Protein AF-A0A8T6EI32-F1 (afdb_monomer_lite)

Radius of gyration: 31.54 Å; chains: 1; bounding box: 40×70×88 Å

Sequence (258 aa):
MKRIETLYQILEIAPGIVFIASYFFVFDQDIYWATACFMIALAVQFIICFLFKLKISKLMWVVLVVGMTAGTITIVFQMPIIIKWRPTAISWAMSAAFLTTHFFGRKNILKWLLEDYVQLSDRLWNYQTLVLGIVFLLSGTTNIVVAYSFSEPTWMFYKFISWFVWPLLSGALLGIVFWVEHRRTGGAIFEQDSNDAITQKLTSGNRHRKSIELYRSTSLRQHVAERLPAQLIFYVRTLREYELGNAQSRDYNRMSLK

pLDDT: mean 76.1, std 15.91, range [42.56, 95.88]

Secondary structure (DSSP, 8-state):
-HHHHHHHHHHHHHHHHHHHHIIIIISTT-HHHHHHHHHHHHHHHHHHHHHTT----HHHHHHHHHHHHHHHHHHHH--HHHHHHHHHHHHHHHHHHHHHHHHT-SS-HHHHHHTTT----HHHHHHHHHHHHHHHHHHHHHHHHHHHHS-HHHHHHHHHHHHHHHHHHHHHHHHHHHHHHHHHHTTHHHHHHHHHHHHHHHHHTTTTHHHHHHTTSTTHHHHHHTS--HHHHHHHHHHHHHHHHHHHHHHHHHHTT-

Foldseek 3Di:
DVVVVVVLVCLVCVLVVQLVCCCVPNPVNPNLRSLVSSLVSLVVSVVVCVVVVNDQDPVSVVCNVCSVVVSCCCNVVVDPVCVLQVLLVVLQVLLCLLVCCLVPNPDHPQCVVCVVPDQADPVLSSVLSNLSSVLSNVLSVVSNCPSPVDDPVSSVVCVVVSVPVSVVVSVVVSVVVVVVVCVVCVCVRVVVSVVVVVVVCVVVVPVCVVVVVVVPPPVVVVVVQVPDDPVVVVVVVVVVVVVVVVVVVVVVVVVVVD

Structure (mmCIF, N/CA/C/O backbone):
data_AF-A0A8T6EI32-F1
#
_entry.id   AF-A0A8T6EI32-F1
#
loop_
_atom_site.group_PDB
_atom_site.id
_atom_site.type_symbol
_atom_site.label_atom_id
_atom_site.label_alt_id
_atom_site.label_comp_id
_atom_site.label_asym_id
_atom_site.label_entity_id
_atom_site.label_seq_id
_atom_site.pdbx_PDB_ins_code
_atom_site.Cartn_x
_atom_site.Cartn_y
_atom_site.Cartn_z
_atom_site.occupancy
_atom_site.B_iso_or_equiv
_atom_site.auth_seq_id
_atom_site.auth_comp_id
_atom_site.auth_asym_id
_atom_site.auth_atom_id
_atom_site.pdbx_PDB_model_num
ATOM 1 N N . MET A 1 1 ? -2.115 -41.455 3.702 1.00 61.06 1 MET A N 1
ATOM 2 C CA . MET A 1 1 ? -3.199 -40.562 3.232 1.00 61.06 1 MET A CA 1
ATOM 3 C C . MET A 1 1 ? -2.977 -39.112 3.662 1.00 61.06 1 MET A C 1
ATOM 5 O O . MET A 1 1 ? -2.675 -38.325 2.780 1.00 61.06 1 MET A O 1
ATOM 9 N N . LYS A 1 2 ? -2.945 -38.765 4.964 1.00 69.44 2 LYS A N 1
ATOM 10 C CA . LYS A 1 2 ? -2.716 -37.372 5.436 1.00 69.44 2 LYS A CA 1
ATOM 11 C C . LYS A 1 2 ? -1.527 -36.625 4.794 1.00 69.44 2 LYS A C 1
ATOM 13 O O . LYS A 1 2 ? -1.686 -35.480 4.406 1.00 69.44 2 LYS A O 1
ATOM 18 N N . ARG A 1 3 ? -0.360 -37.265 4.613 1.00 72.19 3 ARG A N 1
ATOM 19 C CA . ARG A 1 3 ? 0.827 -36.614 4.005 1.00 72.19 3 ARG A CA 1
ATOM 20 C C . ARG A 1 3 ? 0.621 -36.151 2.553 1.00 72.19 3 ARG A C 1
ATOM 22 O O . ARG A 1 3 ? 1.159 -35.120 2.177 1.00 72.19 3 ARG A O 1
ATOM 29 N N . ILE A 1 4 ? -0.146 -36.894 1.752 1.00 73.25 4 ILE A N 1
ATOM 30 C CA . ILE A 1 4 ? -0.406 -36.562 0.337 1.00 73.25 4 ILE A CA 1
ATOM 31 C C . ILE A 1 4 ? -1.383 -35.384 0.241 1.00 73.25 4 ILE A C 1
ATOM 33 O O . ILE A 1 4 ? -1.243 -34.519 -0.614 1.00 73.25 4 ILE A O 1
ATOM 37 N N . GLU A 1 5 ? -2.335 -35.320 1.167 1.00 76.81 5 GLU A N 1
ATOM 38 C CA . GLU A 1 5 ? -3.332 -34.254 1.239 1.00 76.81 5 GLU A CA 1
ATOM 39 C C . GLU A 1 5 ? -2.714 -32.919 1.678 1.00 76.81 5 GLU A C 1
ATOM 41 O O . GLU A 1 5 ? -2.991 -31.883 1.080 1.00 76.81 5 GLU A O 1
ATOM 46 N N . THR A 1 6 ? -1.780 -32.942 2.637 1.00 80.62 6 THR A N 1
ATOM 47 C CA . THR A 1 6 ? -1.005 -31.748 3.018 1.00 80.62 6 THR A CA 1
ATOM 48 C C . THR A 1 6 ? -0.115 -31.249 1.874 1.00 80.62 6 THR A C 1
ATOM 50 O O . THR A 1 6 ? -0.043 -30.047 1.634 1.00 80.62 6 THR A O 1
ATOM 53 N N . LEU A 1 7 ? 0.533 -32.154 1.129 1.00 80.00 7 LEU A N 1
ATOM 54 C CA . LEU A 1 7 ? 1.330 -31.793 -0.053 1.00 80.00 7 LEU A CA 1
ATOM 55 C C . LEU A 1 7 ? 0.476 -31.121 -1.134 1.00 80.00 7 LEU A C 1
ATOM 57 O O . LEU A 1 7 ? 0.902 -30.133 -1.725 1.00 80.00 7 LEU A O 1
ATOM 61 N N . TYR A 1 8 ? -0.737 -31.624 -1.357 1.00 81.56 8 TYR A N 1
ATOM 62 C CA . TYR A 1 8 ? -1.677 -31.050 -2.313 1.00 81.56 8 TYR A CA 1
ATOM 63 C C . TYR A 1 8 ? -2.106 -29.622 -1.936 1.00 81.56 8 TYR A C 1
ATOM 65 O O . TYR A 1 8 ? -2.091 -28.736 -2.787 1.00 81.56 8 TYR A O 1
ATOM 73 N N . GLN A 1 9 ? -2.414 -29.375 -0.658 1.00 84.06 9 GLN A N 1
ATOM 74 C CA . GLN A 1 9 ? -2.770 -28.039 -0.157 1.00 84.06 9 GLN A CA 1
ATOM 75 C C . GLN A 1 9 ? -1.631 -27.027 -0.330 1.00 84.06 9 GLN A C 1
ATOM 77 O O . GLN A 1 9 ? -1.865 -25.892 -0.739 1.00 84.06 9 GLN A O 1
ATOM 82 N N . ILE A 1 10 ? -0.387 -27.441 -0.062 1.00 86.25 10 ILE A N 1
ATOM 83 C CA . ILE A 1 10 ? 0.795 -26.593 -0.278 1.00 86.25 10 ILE A CA 1
ATOM 84 C C . ILE A 1 10 ? 0.954 -26.276 -1.768 1.00 86.25 10 ILE A C 1
ATOM 86 O O . ILE A 1 10 ? 1.264 -25.144 -2.135 1.00 86.25 10 ILE A O 1
ATOM 90 N N . LEU A 1 11 ? 0.704 -27.259 -2.635 1.00 86.44 11 LEU A N 1
ATOM 91 C CA . LEU A 1 11 ? 0.787 -27.065 -4.075 1.00 86.44 11 LEU A CA 1
ATOM 92 C C . LEU A 1 11 ? -0.296 -26.102 -4.590 1.00 86.44 11 LEU A C 1
ATOM 94 O O . LEU A 1 11 ? -0.009 -25.352 -5.515 1.00 86.44 11 LEU A O 1
ATOM 98 N N . GLU A 1 12 ? -1.503 -26.079 -4.004 1.00 86.00 12 GLU A N 1
ATOM 99 C CA . GLU A 1 12 ? -2.572 -25.114 -4.343 1.00 86.00 12 GLU A CA 1
ATOM 100 C C . GLU A 1 12 ? -2.166 -23.658 -4.105 1.00 86.00 12 GLU A C 1
ATOM 102 O O . GLU A 1 12 ? -2.468 -22.798 -4.931 1.00 86.00 12 GLU A O 1
ATOM 107 N N . ILE A 1 13 ? -1.450 -23.379 -3.015 1.00 90.06 13 ILE A N 1
ATOM 108 C CA . ILE A 1 13 ? -1.032 -22.016 -2.654 1.00 90.06 13 ILE A CA 1
ATOM 109 C C . ILE A 1 13 ? 0.315 -21.608 -3.267 1.00 90.06 13 ILE A C 1
ATOM 111 O O . ILE A 1 13 ? 0.637 -20.419 -3.306 1.00 90.06 13 ILE A O 1
ATOM 115 N N . ALA A 1 14 ? 1.101 -22.572 -3.760 1.00 91.94 14 ALA A N 1
ATOM 116 C CA . ALA A 1 14 ? 2.462 -22.354 -4.243 1.00 91.94 14 ALA A CA 1
ATOM 117 C C . ALA A 1 14 ? 2.589 -21.247 -5.309 1.00 91.94 14 ALA A C 1
ATOM 119 O O . ALA A 1 14 ? 3.460 -20.393 -5.138 1.00 91.94 14 ALA A O 1
ATOM 120 N N . PRO A 1 15 ? 1.738 -21.163 -6.354 1.00 92.75 15 PRO A N 1
ATOM 121 C CA . PRO A 1 15 ? 1.843 -20.083 -7.334 1.00 92.75 15 PRO A CA 1
ATOM 122 C C . PRO A 1 15 ? 1.673 -18.701 -6.703 1.00 92.75 15 PRO A C 1
ATOM 124 O O . PRO A 1 15 ? 2.432 -17.789 -7.016 1.00 92.75 15 PRO A O 1
ATOM 127 N N . GLY A 1 16 ? 0.729 -18.551 -5.769 1.00 88.06 16 GLY A N 1
ATOM 128 C CA . GLY A 1 16 ? 0.519 -17.293 -5.050 1.00 88.06 16 GLY A CA 1
ATOM 129 C C . GLY A 1 16 ? 1.732 -16.894 -4.209 1.00 88.06 16 GLY A C 1
ATOM 130 O O . GLY A 1 16 ? 2.127 -15.731 -4.212 1.00 88.06 16 GLY A O 1
ATOM 131 N N . ILE A 1 17 ? 2.377 -17.863 -3.552 1.00 93.25 17 ILE A N 1
ATOM 132 C CA . ILE A 1 17 ? 3.626 -17.628 -2.814 1.00 93.25 17 ILE A CA 1
ATOM 133 C C . ILE A 1 17 ? 4.741 -17.196 -3.769 1.00 93.25 17 ILE A C 1
ATOM 135 O O . ILE A 1 17 ? 5.430 -16.221 -3.482 1.00 93.25 17 ILE A O 1
ATOM 139 N N . VAL A 1 18 ? 4.897 -17.875 -4.910 1.00 93.38 18 VAL A N 1
ATOM 140 C CA . VAL A 1 18 ? 5.890 -17.508 -5.931 1.00 93.38 18 VAL A CA 1
ATOM 141 C C . VAL A 1 18 ? 5.636 -16.092 -6.437 1.00 93.38 18 VAL A C 1
ATOM 143 O O . VAL A 1 18 ? 6.568 -15.302 -6.478 1.00 93.38 18 VAL A O 1
ATOM 146 N N . PHE A 1 19 ? 4.388 -15.727 -6.735 1.00 89.38 19 PHE A N 1
ATOM 147 C CA . PHE A 1 19 ? 4.034 -14.369 -7.152 1.00 89.38 19 PHE A CA 1
ATOM 148 C C . PHE A 1 19 ? 4.456 -13.319 -6.121 1.00 89.38 19 PHE A C 1
ATOM 150 O O . PHE A 1 19 ? 5.134 -12.354 -6.467 1.00 89.38 19 PHE A O 1
ATOM 157 N N . ILE A 1 20 ? 4.083 -13.515 -4.851 1.00 87.31 20 ILE A N 1
ATOM 158 C CA . ILE A 1 20 ? 4.403 -12.581 -3.763 1.00 87.31 20 ILE A CA 1
ATOM 159 C C . ILE A 1 20 ? 5.920 -12.485 -3.578 1.00 87.31 20 ILE A C 1
ATOM 161 O O . ILE A 1 20 ? 6.457 -11.382 -3.477 1.00 87.31 20 ILE A O 1
ATOM 165 N N . ALA A 1 21 ? 6.613 -13.626 -3.569 1.00 90.44 21 ALA A N 1
ATOM 166 C CA . ALA A 1 21 ? 8.059 -13.681 -3.414 1.00 90.44 21 ALA A CA 1
ATOM 167 C C . ALA A 1 21 ? 8.774 -12.959 -4.567 1.00 90.44 21 ALA A C 1
ATOM 169 O O . ALA A 1 21 ? 9.618 -12.096 -4.336 1.00 90.44 21 ALA A O 1
ATOM 170 N N . SER A 1 22 ? 8.388 -13.258 -5.808 1.00 86.94 22 SER A N 1
ATOM 171 C CA . SER A 1 22 ? 8.927 -12.620 -7.006 1.00 86.94 22 SER A CA 1
ATOM 172 C C . SER A 1 22 ? 8.666 -11.113 -7.013 1.00 86.94 22 SER A C 1
ATOM 174 O O . SER A 1 22 ? 9.581 -10.340 -7.290 1.00 86.94 22 SER A O 1
ATOM 176 N N . TYR A 1 23 ? 7.453 -10.689 -6.653 1.00 81.25 23 TYR A N 1
ATOM 177 C CA . TYR A 1 23 ? 7.072 -9.279 -6.624 1.00 81.25 23 TYR A CA 1
ATOM 178 C C . TYR A 1 23 ? 7.858 -8.486 -5.577 1.00 81.25 23 TYR A C 1
ATOM 180 O O . TYR A 1 23 ? 8.400 -7.433 -5.894 1.00 81.25 23 TYR A O 1
ATOM 188 N N . PHE A 1 24 ? 7.946 -8.966 -4.335 1.00 78.44 24 PHE A N 1
ATOM 189 C CA . PHE A 1 24 ? 8.553 -8.183 -3.254 1.00 78.44 24 PHE A CA 1
ATOM 190 C C . PHE A 1 24 ? 10.067 -8.346 -3.123 1.00 78.44 24 PHE A C 1
ATOM 192 O O . PHE A 1 24 ? 10.713 -7.409 -2.663 1.00 78.44 24 PHE A O 1
ATOM 199 N N . PHE A 1 25 ? 10.628 -9.500 -3.493 1.00 79.19 25 PHE A N 1
ATOM 200 C CA . PHE A 1 25 ? 12.015 -9.837 -3.147 1.00 79.19 25 PHE A CA 1
ATOM 201 C C . PHE A 1 25 ? 12.946 -10.047 -4.342 1.00 79.19 25 PHE A C 1
ATOM 203 O O . PHE A 1 25 ? 14.156 -10.011 -4.149 1.00 79.19 25 PHE A O 1
ATOM 210 N N . VAL A 1 26 ? 12.424 -10.289 -5.550 1.00 79.94 26 VAL A N 1
ATOM 211 C CA . VAL A 1 26 ? 13.265 -10.640 -6.713 1.00 79.94 26 VAL A CA 1
ATOM 212 C C . VAL A 1 26 ? 13.289 -9.538 -7.766 1.00 79.94 26 VAL A C 1
ATOM 214 O O . VAL A 1 26 ? 14.350 -9.245 -8.304 1.00 79.94 26 VAL A O 1
ATOM 217 N N . PHE A 1 27 ? 12.138 -8.931 -8.064 1.00 74.69 27 PHE A N 1
ATOM 218 C CA . PHE A 1 27 ? 11.987 -8.037 -9.216 1.00 74.69 27 PHE A CA 1
ATOM 219 C C . PHE A 1 27 ? 11.566 -6.608 -8.847 1.00 74.69 27 PHE A C 1
ATOM 221 O O . PHE A 1 27 ? 10.925 -5.946 -9.653 1.00 74.69 27 PHE A O 1
ATOM 228 N N . ASP A 1 28 ? 11.870 -6.125 -7.638 1.00 73.38 28 ASP A N 1
ATOM 229 C CA . ASP A 1 28 ? 11.622 -4.729 -7.227 1.00 73.38 28 ASP A CA 1
ATOM 230 C C . ASP A 1 28 ? 10.187 -4.224 -7.484 1.00 73.38 28 ASP A C 1
ATOM 232 O O . ASP A 1 28 ? 9.966 -3.092 -7.924 1.00 73.38 28 ASP A O 1
ATOM 236 N N . GLN A 1 29 ? 9.185 -5.062 -7.200 1.00 69.31 29 GLN A N 1
ATOM 237 C CA . GLN A 1 29 ? 7.764 -4.780 -7.437 1.00 69.31 29 GLN A CA 1
ATOM 238 C C . GLN A 1 29 ? 7.380 -4.658 -8.922 1.00 69.31 29 GLN A C 1
ATOM 240 O O . GLN A 1 29 ? 6.356 -4.053 -9.263 1.00 69.31 29 GLN A O 1
ATOM 245 N N . ASP A 1 30 ? 8.157 -5.273 -9.817 1.00 75.81 30 ASP A N 1
ATOM 246 C CA . ASP A 1 30 ? 7.790 -5.424 -11.220 1.00 75.81 30 ASP A CA 1
ATOM 247 C C . ASP A 1 30 ? 6.686 -6.479 -11.375 1.00 75.81 30 ASP A C 1
ATOM 249 O O . ASP A 1 30 ? 6.872 -7.688 -11.198 1.00 75.81 30 ASP A O 1
ATOM 253 N N . ILE A 1 31 ? 5.496 -5.990 -11.724 1.00 79.00 31 ILE A N 1
ATOM 254 C CA . ILE A 1 31 ? 4.317 -6.824 -11.922 1.00 79.00 31 ILE A CA 1
ATOM 255 C C . ILE A 1 31 ? 4.470 -7.773 -13.110 1.00 79.00 31 ILE A C 1
ATOM 257 O O . ILE A 1 31 ? 3.881 -8.849 -13.081 1.00 79.00 31 ILE A O 1
ATOM 261 N N . TYR A 1 32 ? 5.224 -7.409 -14.148 1.00 83.38 32 TYR A N 1
ATOM 262 C CA . TYR A 1 32 ? 5.324 -8.206 -15.368 1.00 83.38 32 TYR A CA 1
ATOM 263 C C . TYR A 1 32 ? 6.143 -9.465 -15.107 1.00 83.38 32 TYR A C 1
ATOM 265 O O . TYR A 1 32 ? 5.678 -10.567 -15.401 1.00 83.38 32 TYR A O 1
ATOM 273 N N . TRP A 1 33 ? 7.300 -9.317 -14.459 1.00 82.75 33 TRP A N 1
ATOM 274 C CA . TRP A 1 33 ? 8.129 -10.452 -14.050 1.00 82.75 33 TRP A CA 1
ATOM 275 C C . TRP A 1 33 ? 7.468 -11.288 -12.955 1.00 82.75 33 TRP A C 1
ATOM 277 O O . TRP A 1 33 ? 7.460 -12.515 -13.050 1.00 82.75 33 TRP A O 1
ATOM 287 N N . ALA A 1 34 ? 6.816 -10.659 -11.971 1.00 85.31 34 ALA A N 1
ATOM 288 C CA . ALA A 1 34 ? 6.060 -11.392 -10.956 1.00 85.31 34 ALA A CA 1
ATOM 289 C C . ALA A 1 34 ? 4.908 -12.212 -11.566 1.00 85.31 34 ALA A C 1
ATOM 291 O O . ALA A 1 34 ? 4.720 -13.379 -11.217 1.00 85.31 34 ALA A O 1
ATOM 292 N N . THR A 1 35 ? 4.169 -11.633 -12.517 1.00 88.44 35 THR A N 1
ATOM 293 C CA . THR A 1 35 ? 3.081 -12.318 -13.235 1.00 88.44 35 THR A CA 1
ATOM 294 C C . THR A 1 35 ? 3.619 -13.439 -14.124 1.00 88.44 35 THR A C 1
ATOM 296 O O . THR A 1 35 ? 3.028 -14.515 -14.161 1.00 88.44 35 THR A O 1
ATOM 299 N N . ALA A 1 36 ? 4.769 -13.248 -14.778 1.00 89.69 36 ALA A N 1
ATOM 300 C CA . ALA A 1 36 ? 5.427 -14.306 -15.541 1.00 89.69 36 ALA A CA 1
ATOM 301 C C . ALA A 1 36 ? 5.829 -15.485 -14.637 1.00 89.69 36 ALA A C 1
ATOM 303 O O . ALA A 1 36 ? 5.514 -16.635 -14.947 1.00 89.69 36 ALA A O 1
ATOM 304 N N . CYS A 1 37 ? 6.441 -15.215 -13.479 1.00 92.38 37 CYS A N 1
ATOM 305 C CA . CYS A 1 37 ? 6.772 -16.245 -12.491 1.00 92.38 37 CYS A CA 1
ATOM 306 C C . CYS A 1 37 ? 5.527 -16.961 -11.956 1.00 92.38 37 CYS A C 1
ATOM 308 O O . CYS A 1 37 ? 5.543 -18.182 -11.811 1.00 92.38 37 CYS A O 1
ATOM 310 N N . PHE A 1 38 ? 4.433 -16.234 -11.723 1.00 92.81 38 PHE A N 1
ATOM 311 C CA . PHE A 1 38 ? 3.145 -16.816 -11.346 1.00 92.81 38 PHE A CA 1
ATOM 312 C C . PHE A 1 38 ? 2.592 -17.759 -12.416 1.00 92.81 38 PHE A C 1
ATOM 314 O O . PHE A 1 38 ? 2.203 -18.880 -12.099 1.00 92.81 38 PHE A O 1
ATOM 321 N N . MET A 1 39 ? 2.601 -17.347 -13.686 1.00 94.75 39 MET A N 1
ATOM 322 C CA . MET A 1 39 ? 2.149 -18.186 -14.801 1.00 94.75 39 MET A CA 1
ATOM 323 C C . MET A 1 39 ? 3.008 -19.446 -14.946 1.00 94.75 39 MET A C 1
ATOM 325 O O . MET A 1 39 ? 2.469 -20.540 -15.116 1.00 94.75 39 MET A O 1
ATOM 329 N N . ILE A 1 40 ? 4.333 -19.320 -14.819 1.00 95.50 40 ILE A N 1
ATOM 330 C CA . ILE A 1 40 ? 5.248 -20.471 -14.821 1.00 95.50 40 ILE A CA 1
ATOM 331 C C . ILE A 1 40 ? 4.919 -21.402 -13.652 1.00 95.50 40 ILE A C 1
ATOM 333 O O . ILE A 1 40 ? 4.796 -22.609 -13.848 1.00 95.50 40 ILE A O 1
ATOM 337 N N . ALA A 1 41 ? 4.715 -20.858 -12.452 1.00 95.12 41 ALA A N 1
ATOM 338 C CA . ALA A 1 41 ? 4.362 -21.648 -11.279 1.00 95.12 41 ALA A CA 1
ATOM 339 C C . ALA A 1 41 ? 3.019 -22.375 -11.447 1.00 95.12 41 ALA A C 1
ATOM 341 O O . ALA A 1 41 ? 2.926 -23.545 -11.083 1.00 95.12 41 ALA A O 1
ATOM 342 N N . LEU A 1 42 ? 2.011 -21.737 -12.053 1.00 94.69 42 LEU A N 1
ATOM 343 C CA . LEU A 1 42 ? 0.735 -22.375 -12.394 1.00 94.69 42 LEU A CA 1
ATOM 344 C C . LEU A 1 42 ? 0.912 -23.531 -13.388 1.00 94.69 42 LEU A C 1
ATOM 346 O O . LEU A 1 42 ? 0.344 -24.606 -13.192 1.00 94.69 42 LEU A O 1
ATOM 350 N N . ALA A 1 43 ? 1.717 -23.339 -14.438 1.00 94.38 43 ALA A N 1
ATOM 351 C CA . ALA A 1 43 ? 2.005 -24.398 -15.406 1.00 94.38 43 ALA A CA 1
ATOM 352 C C . ALA A 1 43 ? 2.731 -25.578 -14.746 1.00 94.38 43 ALA A C 1
ATOM 354 O O . ALA A 1 43 ? 2.330 -26.730 -14.917 1.00 94.38 43 ALA A O 1
ATOM 355 N N . VAL A 1 44 ? 3.764 -25.295 -13.950 1.00 94.25 44 VAL A N 1
ATOM 356 C CA . VAL A 1 44 ? 4.539 -26.309 -13.222 1.00 94.25 44 VAL A CA 1
ATOM 357 C C . VAL A 1 44 ? 3.652 -27.062 -12.234 1.00 94.25 44 VAL A C 1
ATOM 359 O O . VAL A 1 44 ? 3.668 -28.291 -12.218 1.00 94.25 44 VAL A O 1
ATOM 362 N N . GLN A 1 45 ? 2.830 -26.354 -11.458 1.00 93.06 45 GLN A N 1
ATOM 363 C CA . GLN A 1 45 ? 1.855 -26.952 -10.547 1.00 93.06 45 GLN A CA 1
ATOM 364 C C . GLN A 1 45 ? 0.922 -27.915 -11.287 1.00 93.06 45 GLN A C 1
ATOM 366 O O . GLN A 1 45 ? 0.718 -29.044 -10.839 1.00 93.06 45 GLN A O 1
ATOM 371 N N . PHE A 1 46 ? 0.372 -27.490 -12.426 1.00 92.00 46 PHE A N 1
ATOM 372 C CA . PHE A 1 46 ? -0.533 -28.317 -13.215 1.00 92.00 46 PHE A CA 1
ATOM 373 C C . PHE A 1 46 ? 0.163 -29.574 -13.755 1.00 92.00 46 PHE A C 1
ATOM 375 O O . PHE A 1 46 ? -0.381 -30.673 -13.639 1.00 92.00 46 PHE A O 1
ATOM 382 N N . ILE A 1 47 ? 1.387 -29.437 -14.275 1.00 91.69 47 ILE A N 1
ATOM 383 C CA . ILE A 1 47 ? 2.200 -30.560 -14.768 1.00 91.69 47 ILE A CA 1
ATOM 384 C C . ILE A 1 47 ? 2.502 -31.551 -13.639 1.00 91.69 47 ILE A C 1
ATOM 386 O O . ILE A 1 47 ? 2.342 -32.756 -13.826 1.00 91.69 47 ILE A O 1
ATOM 390 N N . ILE A 1 48 ? 2.884 -31.064 -12.455 1.00 90.25 48 ILE A N 1
ATOM 391 C CA . ILE A 1 48 ? 3.119 -31.907 -11.275 1.00 90.25 48 ILE A CA 1
ATOM 392 C C . ILE A 1 48 ? 1.836 -32.668 -10.918 1.00 90.25 48 ILE A C 1
ATOM 394 O O . ILE A 1 48 ? 1.861 -33.893 -10.798 1.00 90.25 48 ILE A O 1
ATOM 398 N N . CYS A 1 49 ? 0.694 -31.984 -10.814 1.00 88.62 49 CYS A N 1
ATOM 399 C CA . CYS A 1 49 ? -0.583 -32.644 -10.532 1.00 88.62 49 CYS A CA 1
ATOM 400 C C . CYS A 1 49 ? -0.932 -33.721 -11.568 1.00 88.62 49 CYS A C 1
ATOM 402 O O . CYS A 1 49 ? -1.397 -34.799 -11.194 1.00 88.62 49 CYS A O 1
ATOM 404 N N . PHE A 1 50 ? -0.672 -33.451 -12.847 1.00 86.50 50 PHE A N 1
ATOM 405 C CA . PHE A 1 50 ? -0.924 -34.386 -13.938 1.00 86.50 50 PHE A CA 1
ATOM 406 C C . PHE A 1 50 ? -0.021 -35.628 -13.862 1.00 86.50 50 PHE A C 1
ATOM 408 O O . PHE A 1 50 ? -0.521 -36.754 -13.900 1.00 86.50 50 PHE A O 1
ATOM 415 N N . LEU A 1 51 ? 1.293 -35.445 -13.688 1.00 88.94 51 LEU A N 1
ATOM 416 C CA . LEU A 1 51 ? 2.271 -36.541 -13.633 1.00 88.94 51 LEU A CA 1
ATOM 417 C C . LEU A 1 51 ? 2.067 -37.451 -12.418 1.00 88.94 51 LEU A C 1
ATOM 419 O O . LEU A 1 51 ? 2.142 -38.673 -12.535 1.00 88.94 51 LEU A O 1
ATOM 423 N N . PHE A 1 52 ? 1.759 -36.870 -11.259 1.00 87.12 52 PHE A N 1
ATOM 424 C CA . PHE A 1 52 ? 1.544 -37.624 -10.023 1.00 87.12 52 PHE A CA 1
ATOM 425 C C . PHE A 1 52 ? 0.098 -38.123 -9.856 1.00 87.12 52 PHE A C 1
ATOM 427 O O . PHE A 1 52 ? -0.250 -38.623 -8.785 1.00 87.12 52 PHE A O 1
ATOM 434 N N . LYS A 1 53 ? -0.746 -38.008 -10.897 1.00 82.62 53 LYS A N 1
ATOM 435 C CA . LYS A 1 53 ? -2.175 -38.384 -10.886 1.00 82.62 53 LYS A CA 1
ATOM 436 C C . LYS A 1 53 ? -2.923 -37.832 -9.663 1.00 82.62 53 LYS A C 1
ATOM 438 O O . LYS A 1 53 ? -3.804 -38.489 -9.104 1.00 82.62 53 LYS A O 1
ATOM 443 N N . LEU A 1 54 ? -2.556 -36.625 -9.230 1.00 82.38 54 LEU A N 1
ATOM 444 C CA . LEU A 1 54 ? -3.218 -35.942 -8.126 1.00 82.38 54 LEU A CA 1
ATOM 445 C C . LEU A 1 54 ? -4.588 -35.447 -8.599 1.00 82.38 54 LEU A C 1
ATOM 447 O O . LEU A 1 54 ? -4.776 -35.075 -9.757 1.00 82.38 54 LEU A O 1
ATOM 451 N N . LYS A 1 55 ? -5.572 -35.447 -7.698 1.00 79.94 55 LYS A N 1
ATOM 452 C CA . LYS A 1 55 ? -6.931 -35.000 -8.016 1.00 79.94 55 LYS A CA 1
ATOM 453 C C . LYS A 1 55 ? -6.905 -33.513 -8.364 1.00 79.94 55 LYS A C 1
ATOM 455 O O . LYS A 1 55 ? -6.697 -32.697 -7.482 1.00 79.94 55 LYS A O 1
ATOM 460 N N . ILE A 1 56 ? -7.146 -33.135 -9.613 1.00 84.00 56 ILE A N 1
ATOM 461 C CA . ILE A 1 56 ? -7.192 -31.718 -9.999 1.00 84.00 56 ILE A CA 1
ATOM 462 C C . ILE A 1 56 ? -8.559 -31.151 -9.600 1.00 84.00 56 ILE A C 1
ATOM 464 O O . ILE A 1 56 ? -9.597 -31.618 -10.079 1.00 84.00 56 ILE A O 1
ATOM 468 N N . SER A 1 57 ? -8.579 -30.178 -8.686 1.00 83.88 57 SER A N 1
ATOM 469 C CA . SER A 1 57 ? -9.814 -29.521 -8.259 1.00 83.88 57 SER A CA 1
ATOM 470 C C . SER A 1 57 ? -10.345 -28.620 -9.382 1.00 83.88 57 SER A C 1
ATOM 472 O O . SER A 1 57 ? -9.587 -28.107 -10.206 1.00 83.88 57 SER A O 1
ATOM 474 N N . LYS A 1 58 ? -11.668 -28.398 -9.437 1.00 87.19 58 LYS A N 1
ATOM 475 C CA . LYS A 1 58 ? -12.252 -27.444 -10.403 1.00 87.19 58 LYS A CA 1
ATOM 476 C C . LYS A 1 58 ? -11.652 -26.043 -10.233 1.00 87.19 58 LYS A C 1
ATOM 478 O O . LYS A 1 58 ? -11.490 -25.326 -11.212 1.00 87.19 58 LYS A O 1
ATOM 483 N N . LEU A 1 59 ? -11.297 -25.686 -8.999 1.00 84.88 59 LEU A N 1
ATOM 484 C CA . LEU A 1 59 ? -10.659 -24.419 -8.674 1.00 84.88 59 LEU A CA 1
ATOM 485 C C . LEU A 1 59 ? -9.278 -24.295 -9.332 1.00 84.88 59 LEU A C 1
ATOM 487 O O . LEU A 1 59 ? -9.031 -23.275 -9.962 1.00 84.88 59 LEU A O 1
ATOM 491 N N . MET A 1 60 ? -8.424 -25.328 -9.279 1.00 86.69 60 MET A N 1
ATOM 492 C CA . MET A 1 60 ? -7.122 -25.314 -9.970 1.00 86.69 60 MET A CA 1
ATOM 493 C C . MET A 1 60 ? -7.263 -25.047 -11.474 1.00 86.69 60 MET A C 1
ATOM 495 O O . MET A 1 60 ? -6.503 -24.261 -12.032 1.00 86.69 60 MET A O 1
ATOM 499 N N . TRP A 1 61 ? -8.256 -25.657 -12.127 1.00 90.00 61 TRP A N 1
ATOM 500 C CA . TRP A 1 61 ? -8.540 -25.402 -13.543 1.00 90.00 61 TRP A CA 1
ATOM 501 C C . TRP A 1 61 ? -8.936 -23.951 -13.807 1.00 90.00 61 TRP A C 1
ATOM 503 O O . TRP A 1 61 ? -8.414 -23.330 -14.731 1.00 90.00 61 TRP A O 1
ATOM 513 N N . VAL A 1 62 ? -9.833 -23.402 -12.983 1.00 89.50 62 VAL A N 1
ATOM 514 C CA . VAL A 1 62 ? -10.253 -21.999 -13.090 1.00 89.50 62 VAL A CA 1
ATOM 515 C C . VAL A 1 62 ? -9.057 -21.071 -12.889 1.00 89.50 62 VAL A C 1
ATOM 517 O O . VAL A 1 62 ? -8.840 -20.184 -13.707 1.00 89.50 62 VAL A O 1
ATOM 520 N N . VAL A 1 63 ? -8.246 -21.299 -11.854 1.00 89.56 63 VAL A N 1
ATOM 521 C CA . VAL A 1 63 ? -7.067 -20.476 -11.551 1.00 89.56 63 VAL A CA 1
ATOM 522 C C . VAL A 1 63 ? -6.025 -20.560 -12.668 1.00 89.56 63 VAL A C 1
ATOM 524 O O . VAL A 1 63 ? -5.469 -19.531 -13.035 1.00 89.56 63 VAL A O 1
ATOM 527 N N . LEU A 1 64 ? -5.794 -21.737 -13.259 1.00 93.06 64 LEU A N 1
ATOM 528 C CA . LEU A 1 64 ? -4.880 -21.888 -14.393 1.00 93.06 64 LEU A CA 1
ATOM 529 C C . LEU A 1 64 ? -5.371 -21.105 -15.618 1.00 93.06 64 LEU A C 1
ATOM 531 O O . LEU A 1 64 ? -4.615 -20.316 -16.175 1.00 93.06 64 LEU A O 1
ATOM 535 N N . VAL A 1 65 ? -6.626 -21.295 -16.036 1.00 94.19 65 VAL A N 1
ATOM 536 C CA . VAL A 1 65 ? -7.175 -20.638 -17.236 1.00 94.19 65 VAL A CA 1
ATOM 537 C C . VAL A 1 65 ? -7.255 -19.124 -17.043 1.00 94.19 65 VAL A C 1
ATOM 539 O O . VAL A 1 65 ? -6.792 -18.363 -17.894 1.00 94.19 65 VAL A O 1
ATOM 542 N N . VAL A 1 66 ? -7.800 -18.669 -15.913 1.00 90.81 66 VAL A N 1
ATOM 543 C CA . VAL A 1 66 ? -7.896 -17.239 -15.591 1.00 90.81 66 VAL A CA 1
ATOM 544 C C . VAL A 1 66 ? -6.506 -16.630 -15.420 1.00 90.81 66 VAL A C 1
ATOM 546 O O . VAL A 1 66 ? -6.233 -15.574 -15.977 1.00 90.81 66 VAL A O 1
ATOM 549 N N . GLY A 1 67 ? -5.604 -17.302 -14.703 1.00 91.06 67 GLY A N 1
ATOM 550 C CA . GLY A 1 67 ? -4.237 -16.833 -14.489 1.00 91.06 67 GLY A CA 1
ATOM 551 C C . GLY A 1 67 ? -3.436 -16.734 -15.784 1.00 91.06 67 GLY A C 1
ATOM 552 O O . GLY A 1 67 ? -2.750 -15.738 -15.995 1.00 91.06 67 GLY A O 1
ATOM 553 N N . MET A 1 68 ? -3.566 -17.712 -16.684 1.00 94.19 68 MET A N 1
ATOM 554 C CA . MET A 1 68 ? -2.903 -17.677 -17.989 1.00 94.19 68 MET A CA 1
ATOM 555 C C . MET A 1 68 ? -3.468 -16.567 -18.873 1.00 94.19 68 MET A C 1
ATOM 557 O O . MET A 1 68 ? -2.709 -15.754 -19.381 1.00 94.19 68 MET A O 1
ATOM 561 N N . THR A 1 69 ? -4.790 -16.477 -19.022 1.00 89.50 69 THR A N 1
ATOM 562 C CA . THR A 1 69 ? -5.426 -15.449 -19.867 1.00 89.50 69 THR A CA 1
ATOM 563 C C . THR A 1 69 ? -5.162 -14.030 -19.350 1.00 89.50 69 THR A C 1
ATOM 565 O O . THR A 1 69 ? -4.686 -13.179 -20.103 1.00 89.50 69 THR A O 1
ATOM 568 N N . ALA A 1 70 ? -5.397 -13.772 -18.061 1.00 84.38 70 ALA A N 1
ATOM 569 C CA . ALA A 1 70 ? -5.142 -12.472 -17.441 1.00 84.38 70 ALA A CA 1
ATOM 570 C C . ALA A 1 70 ? -3.647 -12.120 -17.430 1.00 84.38 70 ALA A C 1
ATOM 572 O O . ALA A 1 70 ? -3.272 -10.972 -17.687 1.00 84.38 70 ALA A O 1
ATOM 573 N N . GLY A 1 71 ? -2.782 -13.103 -17.174 1.00 85.19 71 GLY A N 1
ATOM 574 C CA . GLY A 1 71 ? -1.337 -12.922 -17.208 1.00 85.19 71 GLY A CA 1
ATOM 575 C C . GLY A 1 71 ? -0.818 -12.610 -18.611 1.00 85.19 71 GLY A C 1
ATOM 576 O O . GLY A 1 71 ? -0.051 -11.664 -18.776 1.00 85.19 71 GLY A O 1
ATOM 577 N N . THR A 1 72 ? -1.306 -13.306 -19.643 1.00 86.25 72 THR A N 1
ATOM 578 C CA . THR A 1 72 ? -0.977 -13.010 -21.045 1.00 86.25 72 THR A CA 1
ATOM 579 C C . THR A 1 72 ? -1.417 -11.604 -21.434 1.00 86.25 72 THR A C 1
ATOM 581 O O . THR A 1 72 ? -0.626 -10.889 -22.034 1.00 86.25 72 THR A O 1
ATOM 584 N N . ILE A 1 73 ? -2.618 -11.159 -21.051 1.00 82.12 73 ILE A N 1
ATOM 585 C CA . ILE A 1 73 ? -3.047 -9.768 -21.283 1.00 82.12 73 ILE A CA 1
ATOM 586 C C . ILE A 1 73 ? -2.071 -8.801 -20.597 1.00 82.12 73 ILE A C 1
ATOM 588 O O . ILE A 1 73 ? -1.582 -7.859 -21.213 1.00 82.12 73 ILE A O 1
ATOM 592 N N . THR A 1 74 ? -1.719 -9.063 -19.342 1.00 80.44 74 THR A N 1
ATOM 593 C CA . THR A 1 74 ? -0.808 -8.201 -18.576 1.00 80.44 74 THR A CA 1
ATOM 594 C C . THR A 1 74 ? 0.578 -8.105 -19.227 1.00 80.44 74 THR A C 1
ATOM 596 O O . THR A 1 74 ? 1.127 -7.012 -19.340 1.00 80.44 74 THR A O 1
ATOM 599 N N . ILE A 1 75 ? 1.133 -9.224 -19.695 1.00 81.81 75 ILE A N 1
ATOM 600 C CA . ILE A 1 75 ? 2.470 -9.283 -20.304 1.00 81.81 75 ILE A CA 1
ATOM 601 C C . ILE A 1 75 ? 2.464 -8.762 -21.744 1.00 81.81 75 ILE A C 1
ATOM 603 O O . ILE A 1 75 ? 3.397 -8.077 -22.133 1.00 81.81 75 ILE A O 1
ATOM 607 N N . VAL A 1 76 ? 1.441 -9.055 -22.547 1.00 78.44 76 VAL A N 1
ATOM 608 C CA . VAL A 1 76 ? 1.398 -8.637 -23.959 1.00 78.44 76 VAL A CA 1
ATOM 609 C C . VAL A 1 76 ? 1.135 -7.143 -24.083 1.00 78.44 76 VAL A C 1
ATOM 611 O O . VAL A 1 76 ? 1.744 -6.480 -24.917 1.00 78.44 76 VAL A O 1
ATOM 614 N N . PHE A 1 77 ? 0.247 -6.595 -23.252 1.00 72.25 77 PHE A N 1
ATOM 615 C CA . PHE A 1 77 ? -0.062 -5.170 -23.313 1.00 72.25 77 PHE A CA 1
ATOM 616 C C . PHE A 1 77 ? 0.990 -4.298 -22.624 1.00 72.25 77 PHE A C 1
ATOM 618 O O . PHE A 1 77 ? 0.983 -3.102 -22.892 1.00 72.25 77 PHE A O 1
ATOM 625 N N . GLN A 1 78 ? 1.867 -4.880 -21.786 1.00 64.00 78 GLN A N 1
ATOM 626 C CA . GLN A 1 78 ? 3.137 -4.335 -21.267 1.00 64.00 78 GLN A CA 1
ATOM 627 C C . GLN A 1 78 ? 3.252 -2.805 -21.323 1.00 64.00 78 GLN A C 1
ATOM 629 O O . GLN A 1 78 ? 4.140 -2.253 -21.967 1.00 64.00 78 GLN A O 1
ATOM 634 N N . MET A 1 79 ? 2.330 -2.075 -20.688 1.00 62.19 79 MET A N 1
ATOM 635 C CA . MET A 1 79 ? 2.323 -0.629 -20.866 1.00 62.19 79 MET A CA 1
ATOM 636 C C . MET A 1 79 ? 3.354 0.002 -19.919 1.00 62.19 79 MET A C 1
ATOM 638 O O . MET A 1 79 ? 3.134 0.004 -18.703 1.00 62.19 79 MET A O 1
ATOM 642 N N . PRO A 1 80 ? 4.456 0.598 -20.421 1.00 59.81 80 PRO A N 1
ATOM 643 C CA . PRO A 1 80 ? 5.443 1.282 -19.577 1.00 59.81 80 PRO A CA 1
ATOM 644 C C . PRO A 1 80 ? 4.828 2.468 -18.819 1.00 59.81 80 PRO A C 1
ATOM 646 O O . PRO A 1 80 ? 5.319 2.866 -17.761 1.00 59.81 80 PRO A O 1
ATOM 649 N N . ILE A 1 81 ? 3.691 2.982 -19.308 1.00 62.53 81 ILE A N 1
ATOM 650 C CA . ILE A 1 81 ? 2.866 3.969 -18.610 1.00 62.53 81 ILE A CA 1
ATOM 651 C C . ILE A 1 81 ? 2.433 3.451 -17.227 1.00 62.53 81 ILE A C 1
ATOM 653 O O . ILE A 1 81 ? 2.494 4.188 -16.250 1.00 62.53 81 ILE A O 1
ATOM 657 N N . ILE A 1 82 ? 2.087 2.165 -17.101 1.00 63.41 82 ILE A N 1
ATOM 658 C CA . ILE A 1 82 ? 1.564 1.592 -15.855 1.00 63.41 82 ILE A CA 1
ATOM 659 C C . ILE A 1 82 ? 2.644 1.583 -14.772 1.00 63.41 82 ILE A C 1
ATOM 661 O O . ILE A 1 82 ? 2.328 1.817 -13.609 1.00 63.41 82 ILE A O 1
ATOM 665 N N . ILE A 1 83 ? 3.916 1.377 -15.133 1.00 66.44 83 ILE A N 1
ATOM 666 C CA . ILE A 1 83 ? 5.023 1.376 -14.164 1.00 66.44 83 ILE A CA 1
ATOM 667 C C . ILE A 1 83 ? 5.229 2.784 -13.591 1.00 66.44 83 ILE A C 1
ATOM 669 O O . ILE A 1 83 ? 5.333 2.950 -12.376 1.00 66.44 83 ILE A O 1
ATOM 673 N N . LYS A 1 84 ? 5.229 3.812 -14.449 1.00 69.50 84 LYS A N 1
ATOM 674 C CA . LYS A 1 84 ? 5.413 5.212 -14.029 1.00 69.50 84 LYS A CA 1
ATOM 675 C C . LYS A 1 84 ? 4.229 5.739 -13.218 1.00 69.50 84 LYS A C 1
ATOM 677 O O . LYS A 1 84 ? 4.427 6.478 -12.255 1.00 69.50 84 LYS A O 1
ATOM 682 N N . TRP A 1 85 ? 3.012 5.330 -13.577 1.00 79.19 85 TRP A N 1
ATOM 683 C CA . TRP A 1 85 ? 1.781 5.769 -12.918 1.00 79.19 85 TRP A CA 1
ATOM 684 C C . TRP A 1 85 ? 1.454 5.006 -11.636 1.00 79.19 85 TRP A C 1
ATOM 686 O O . TRP A 1 85 ? 0.692 5.525 -10.827 1.00 79.19 85 TRP A O 1
ATOM 696 N N . ARG A 1 86 ? 2.027 3.818 -11.402 1.00 75.50 86 ARG A N 1
ATOM 697 C CA . ARG A 1 86 ? 1.734 2.990 -10.217 1.00 75.50 86 ARG A CA 1
ATOM 698 C C . ARG A 1 86 ? 1.896 3.747 -8.890 1.00 75.50 86 ARG A C 1
ATOM 700 O O . ARG A 1 86 ? 0.939 3.762 -8.115 1.00 75.50 86 ARG A O 1
ATOM 707 N N . PRO A 1 87 ? 3.035 4.423 -8.626 1.00 76.44 87 PRO A N 1
ATOM 708 C CA . PRO A 1 87 ? 3.208 5.182 -7.390 1.00 76.44 87 PRO A CA 1
ATOM 709 C C . PRO A 1 87 ? 2.281 6.403 -7.345 1.00 76.44 87 PRO A C 1
ATOM 711 O O . PRO A 1 87 ? 1.695 6.698 -6.308 1.00 76.44 87 PRO A O 1
ATOM 714 N N . THR A 1 88 ? 2.088 7.083 -8.480 1.00 86.81 88 THR A N 1
ATOM 715 C CA . THR A 1 88 ? 1.226 8.270 -8.575 1.00 86.81 88 THR A CA 1
ATOM 716 C C . THR A 1 88 ? -0.237 7.945 -8.292 1.00 86.81 88 THR A C 1
ATOM 718 O O . THR A 1 88 ? -0.870 8.650 -7.512 1.00 86.81 88 THR A O 1
ATOM 721 N N . ALA A 1 89 ? -0.767 6.866 -8.868 1.00 83.38 89 ALA A N 1
ATOM 722 C CA . ALA A 1 89 ? -2.155 6.457 -8.690 1.00 83.38 89 ALA A CA 1
ATOM 723 C C . ALA A 1 89 ? -2.459 6.109 -7.227 1.00 83.38 89 ALA A C 1
ATOM 725 O O . ALA A 1 89 ? -3.476 6.549 -6.697 1.00 83.38 89 ALA A O 1
ATOM 726 N N . ILE A 1 90 ? -1.558 5.381 -6.555 1.00 84.94 90 ILE A N 1
ATOM 727 C CA . ILE A 1 90 ? -1.707 5.042 -5.131 1.00 84.94 90 ILE A CA 1
ATOM 728 C C . ILE A 1 90 ? -1.653 6.310 -4.273 1.00 84.94 90 ILE A C 1
ATOM 730 O O . ILE A 1 90 ? -2.525 6.513 -3.428 1.00 84.94 90 ILE A O 1
ATOM 734 N N . SER A 1 91 ? -0.675 7.188 -4.512 1.00 88.81 91 SER A N 1
ATOM 735 C CA . SER A 1 91 ? -0.545 8.442 -3.766 1.00 88.81 91 SER A CA 1
ATOM 736 C C . SER A 1 91 ? -1.763 9.348 -3.948 1.00 88.81 91 SER A C 1
ATOM 738 O O . SER A 1 91 ? -2.284 9.885 -2.975 1.00 88.81 91 SER A O 1
ATOM 740 N N . TRP A 1 92 ? -2.290 9.481 -5.162 1.00 92.50 92 TRP A N 1
ATOM 741 C CA . TRP A 1 92 ? -3.502 10.265 -5.399 1.00 92.50 92 TRP A CA 1
ATOM 742 C C . TRP A 1 92 ? -4.759 9.614 -4.831 1.00 92.50 92 TRP A C 1
ATOM 744 O O . TRP A 1 92 ? -5.606 10.331 -4.309 1.00 92.50 92 TRP A O 1
ATOM 754 N N . ALA A 1 93 ? -4.876 8.285 -4.854 1.00 88.31 93 ALA A N 1
ATOM 755 C CA . ALA A 1 93 ? -5.981 7.589 -4.199 1.00 88.31 93 ALA A CA 1
ATOM 756 C C . ALA A 1 93 ? -5.967 7.818 -2.678 1.00 88.31 93 ALA A C 1
ATOM 758 O O . ALA A 1 93 ? -7.003 8.141 -2.098 1.00 88.31 93 ALA A O 1
ATOM 759 N N . MET A 1 94 ? -4.794 7.730 -2.040 1.00 89.06 94 MET A N 1
ATOM 760 C CA . MET A 1 94 ? -4.624 8.053 -0.618 1.00 89.06 94 MET A CA 1
ATOM 761 C C . MET A 1 94 ? -4.927 9.523 -0.331 1.00 89.06 94 MET A C 1
ATOM 763 O O . MET A 1 94 ? -5.660 9.833 0.605 1.00 89.06 94 MET A O 1
ATOM 767 N N . SER A 1 95 ? -4.423 10.434 -1.167 1.00 93.06 95 SER A N 1
ATOM 768 C CA . SER A 1 95 ? -4.729 11.861 -1.066 1.00 93.06 95 SER A CA 1
ATOM 769 C C . SER A 1 95 ? -6.231 12.122 -1.152 1.00 93.06 95 SER A C 1
ATOM 771 O O . SER A 1 95 ? -6.788 12.790 -0.284 1.00 93.06 95 SER A O 1
ATOM 773 N N . ALA A 1 96 ? -6.905 11.534 -2.142 1.00 91.75 96 ALA A N 1
ATOM 774 C CA . ALA A 1 96 ? -8.345 11.639 -2.301 1.00 91.75 96 ALA A CA 1
ATOM 775 C C . ALA A 1 96 ? -9.072 11.087 -1.072 1.00 91.75 96 ALA A C 1
ATOM 777 O O . ALA A 1 96 ? -9.948 11.766 -0.549 1.00 91.75 96 ALA A O 1
ATOM 778 N N . ALA A 1 97 ? -8.692 9.918 -0.553 1.00 87.81 97 ALA A N 1
ATOM 779 C CA . ALA A 1 97 ? -9.300 9.345 0.648 1.00 87.81 97 ALA A CA 1
ATOM 780 C C . ALA A 1 97 ? -9.152 10.265 1.875 1.00 87.81 97 ALA A C 1
ATOM 782 O O . ALA A 1 97 ? -10.133 10.546 2.568 1.00 87.81 97 ALA A O 1
ATOM 783 N N . PHE A 1 98 ? -7.956 10.799 2.126 1.00 89.69 98 PHE A N 1
ATOM 784 C CA . PHE A 1 98 ? -7.724 11.701 3.256 1.00 89.69 98 PHE A CA 1
ATOM 785 C C . PHE A 1 98 ? -8.425 13.052 3.086 1.00 89.69 98 PHE A C 1
ATOM 787 O O . PHE A 1 98 ? -9.101 13.509 4.004 1.00 89.69 98 PHE A O 1
ATOM 794 N N . LEU A 1 99 ? -8.330 13.682 1.914 1.00 91.06 99 LEU A N 1
ATOM 795 C CA . LEU A 1 99 ? -8.948 14.987 1.669 1.00 91.06 99 LEU A CA 1
ATOM 796 C C . LEU A 1 99 ? -10.477 14.894 1.630 1.00 91.06 99 LEU A C 1
ATOM 798 O O . LEU A 1 99 ? -11.155 15.729 2.225 1.00 91.06 99 LEU A O 1
ATOM 802 N N . THR A 1 100 ? -11.041 13.865 0.993 1.00 87.88 100 THR A N 1
ATOM 803 C CA . THR A 1 100 ? -12.501 13.675 0.977 1.00 87.88 100 THR A CA 1
ATOM 804 C C . THR A 1 100 ? -13.043 13.437 2.375 1.00 87.88 100 THR A C 1
ATOM 806 O O . THR A 1 100 ? -14.070 14.008 2.724 1.00 87.88 100 THR A O 1
ATOM 809 N N . THR A 1 101 ? -12.352 12.668 3.216 1.00 85.62 101 THR A N 1
ATOM 810 C CA . THR A 1 101 ? -12.813 12.462 4.595 1.00 85.62 101 THR A CA 1
ATOM 811 C C . THR A 1 101 ? -12.564 13.645 5.509 1.00 85.62 101 THR A C 1
ATOM 813 O O . THR A 1 101 ? -13.356 13.856 6.421 1.00 85.62 101 THR A O 1
ATOM 816 N N . HIS A 1 102 ? -11.562 14.472 5.219 1.00 85.44 102 HIS A N 1
ATOM 817 C CA . HIS A 1 102 ? -11.380 15.747 5.900 1.00 85.44 102 HIS A CA 1
ATOM 818 C C . HIS A 1 102 ? -12.511 16.745 5.593 1.00 85.44 102 HIS A C 1
ATOM 820 O O . HIS A 1 102 ? -13.014 17.388 6.509 1.00 85.44 102 HIS A O 1
ATOM 826 N N . PHE A 1 103 ? -12.931 16.871 4.326 1.00 84.50 103 PHE A N 1
ATOM 827 C CA . PHE A 1 103 ? -13.934 17.868 3.916 1.00 84.50 103 PHE A CA 1
ATOM 828 C C . PHE A 1 103 ? -15.388 17.374 3.974 1.00 84.50 103 PHE A C 1
ATOM 830 O O . PHE A 1 103 ? -16.285 18.152 4.287 1.00 84.50 103 PHE A O 1
ATOM 837 N N . PHE A 1 104 ? -15.636 16.101 3.665 1.00 81.25 104 PHE A N 1
ATOM 838 C CA . PHE A 1 104 ? -16.982 15.524 3.519 1.00 81.25 104 PHE A CA 1
ATOM 839 C C . PHE A 1 104 ? -17.259 14.369 4.492 1.00 81.25 104 PHE A C 1
ATOM 841 O O . PHE A 1 104 ? -18.405 13.936 4.638 1.00 81.25 104 PHE A O 1
ATOM 848 N N . GLY A 1 105 ? -16.228 13.833 5.147 1.00 70.00 105 GLY A N 1
ATOM 849 C CA . GLY A 1 105 ? -16.360 12.695 6.047 1.00 70.00 105 GLY A CA 1
ATOM 850 C C . GLY A 1 105 ? -16.946 13.093 7.398 1.00 70.00 105 GLY A C 1
ATOM 851 O O . GLY A 1 105 ? -16.494 14.033 8.040 1.00 70.00 105 GLY A O 1
ATOM 852 N N . ARG A 1 106 ? -17.920 12.316 7.890 1.00 63.03 106 ARG A N 1
ATOM 853 C CA . ARG A 1 106 ? -18.398 12.432 9.284 1.00 63.03 106 ARG A CA 1
ATOM 854 C C . ARG A 1 106 ? -17.383 11.906 10.302 1.00 63.03 106 ARG A C 1
ATOM 856 O O . ARG A 1 106 ? -17.488 12.217 11.483 1.00 63.03 106 ARG A O 1
ATOM 863 N N . LYS A 1 107 ? -16.456 11.053 9.857 1.00 69.25 107 LYS A N 1
ATOM 864 C CA . LYS A 1 107 ? -15.403 10.441 10.667 1.00 69.25 107 LYS A CA 1
ATOM 865 C C . LYS A 1 107 ? -14.082 10.523 9.918 1.00 69.25 107 LYS A C 1
ATOM 867 O O . LYS A 1 107 ? -14.018 10.233 8.725 1.00 69.25 107 LYS A O 1
ATOM 872 N N . ASN A 1 108 ? -13.049 10.909 10.647 1.00 81.62 108 ASN A N 1
ATOM 873 C CA . ASN A 1 108 ? -11.696 11.025 10.145 1.00 81.62 108 ASN A CA 1
ATOM 874 C C . ASN A 1 108 ? -11.094 9.617 9.940 1.00 81.62 108 ASN A C 1
ATOM 876 O O . ASN A 1 108 ? -11.040 8.834 10.888 1.00 81.62 108 ASN A O 1
ATOM 880 N N . ILE A 1 109 ? -10.671 9.284 8.711 1.00 81.75 109 ILE A N 1
ATOM 881 C CA . ILE A 1 109 ? -10.118 7.952 8.384 1.00 81.75 109 ILE A CA 1
ATOM 882 C C . ILE A 1 109 ? -8.871 7.644 9.205 1.00 81.75 109 ILE A C 1
ATOM 884 O O . ILE A 1 109 ? -8.711 6.517 9.668 1.00 81.75 109 ILE A O 1
ATOM 888 N N . LEU A 1 110 ? -7.990 8.629 9.380 1.00 81.56 110 LEU A N 1
ATOM 889 C CA . LEU A 1 110 ? -6.745 8.423 10.106 1.00 81.56 110 LEU A CA 1
ATOM 890 C C . LEU A 1 110 ? -7.023 8.143 11.582 1.00 81.56 110 LEU A C 1
ATOM 892 O O . LEU A 1 110 ? -6.427 7.231 12.145 1.00 81.56 110 LEU A O 1
ATOM 896 N N . LYS A 1 111 ? -7.989 8.865 12.164 1.00 82.12 111 LYS A N 1
ATOM 897 C CA . LYS A 1 111 ? -8.491 8.579 13.510 1.00 82.12 111 LYS A CA 1
ATOM 898 C C . LYS A 1 111 ? -9.001 7.147 13.598 1.00 82.12 111 LYS A C 1
ATOM 900 O O . LYS A 1 111 ? -8.527 6.400 14.431 1.00 82.12 111 LYS A O 1
ATOM 905 N N . TRP A 1 112 ? -9.905 6.740 12.712 1.00 80.38 112 TRP A N 1
ATOM 906 C CA . TRP A 1 112 ? -10.467 5.386 12.741 1.00 80.38 112 TRP A CA 1
ATOM 907 C C . TRP A 1 112 ? -9.400 4.284 12.64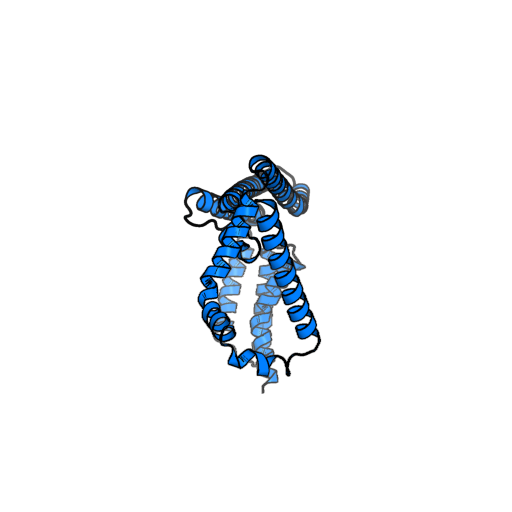6 1.00 80.38 112 TRP A C 1
ATOM 909 O O . TRP A 1 112 ? -9.546 3.228 13.250 1.00 80.38 112 TRP A O 1
ATOM 919 N N . LEU A 1 113 ? -8.321 4.530 11.902 1.00 80.44 113 LEU A N 1
ATOM 920 C CA . LEU A 1 113 ? -7.251 3.554 11.721 1.00 80.44 113 LEU A CA 1
ATOM 921 C C . LEU A 1 113 ? -6.275 3.498 12.913 1.00 80.44 113 LEU A C 1
ATOM 923 O O . LEU A 1 113 ? -5.669 2.455 13.147 1.00 80.44 113 LEU A O 1
ATOM 927 N N . LEU A 1 114 ? -6.079 4.611 13.633 1.00 80.69 114 LEU A N 1
ATOM 928 C CA . LEU A 1 114 ? -5.040 4.743 14.665 1.00 80.69 114 LEU A CA 1
ATOM 929 C C . LEU A 1 114 ? -5.565 5.057 16.080 1.00 80.69 114 LEU A C 1
ATOM 931 O O . LEU A 1 114 ? -4.756 5.106 17.008 1.00 80.69 114 LEU A O 1
ATOM 935 N N . GLU A 1 115 ? -6.870 5.247 16.283 1.00 76.38 115 GLU A N 1
ATOM 936 C CA . GLU A 1 115 ? -7.452 5.640 17.581 1.00 76.38 115 GLU A CA 1
ATOM 937 C C . GLU A 1 115 ? -7.196 4.623 18.701 1.00 76.38 115 GLU A C 1
ATOM 939 O O . GLU A 1 115 ? -7.087 5.008 19.864 1.00 76.38 115 GLU A O 1
ATOM 944 N N . ASP A 1 116 ? -7.018 3.347 18.351 1.00 74.75 116 ASP A N 1
ATOM 945 C CA . ASP A 1 116 ? -6.667 2.284 19.298 1.00 74.75 116 ASP A CA 1
ATOM 946 C C . ASP A 1 116 ? -5.222 2.393 19.816 1.00 74.75 116 ASP A C 1
ATOM 948 O O . ASP A 1 116 ? -4.905 1.903 20.902 1.00 74.75 116 ASP A O 1
ATOM 952 N N . TYR A 1 117 ? -4.336 3.034 19.050 1.00 74.12 117 TYR A N 1
ATOM 953 C CA . TYR A 1 117 ? -2.905 3.132 19.352 1.00 74.12 117 TYR A CA 1
ATOM 954 C C . TYR A 1 117 ? -2.510 4.499 19.904 1.00 74.12 117 TYR A C 1
ATOM 956 O O . TYR A 1 117 ? -1.566 4.598 20.690 1.00 74.12 117 TYR A O 1
ATOM 964 N N . VAL A 1 118 ? -3.203 5.558 19.483 1.00 73.56 118 VAL A N 1
ATOM 965 C CA . VAL A 1 118 ? -2.878 6.935 19.850 1.00 73.56 118 VAL A CA 1
ATOM 966 C C . VAL A 1 118 ? -4.155 7.673 20.228 1.00 73.56 118 VAL A C 1
ATOM 968 O O . VAL A 1 118 ? -5.094 7.751 19.443 1.00 73.56 118 VAL A O 1
ATOM 971 N N . GLN A 1 119 ? -4.179 8.258 21.425 1.00 71.44 119 GLN A N 1
ATOM 972 C CA . GLN A 1 119 ? -5.284 9.108 21.864 1.00 71.44 119 GLN A CA 1
ATOM 973 C C . GLN A 1 119 ? -4.955 10.570 21.575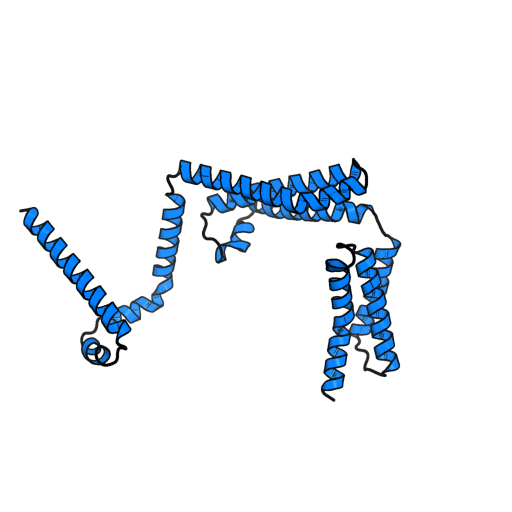 1.00 71.44 119 GLN A C 1
ATOM 975 O O . GLN A 1 119 ? -3.975 11.113 22.080 1.00 71.44 119 GLN A O 1
ATOM 980 N N . LEU A 1 120 ? -5.765 11.177 20.713 1.00 72.12 120 LEU A N 1
ATOM 981 C CA . LEU A 1 120 ? -5.622 12.543 20.219 1.00 72.12 120 LEU A CA 1
ATOM 982 C C . LEU A 1 120 ? -7.009 13.163 20.071 1.00 72.12 120 LEU A C 1
ATOM 984 O O . LEU A 1 120 ? -7.946 12.481 19.642 1.00 72.12 120 LEU A O 1
ATOM 988 N N . SER A 1 121 ? -7.110 14.462 20.342 1.00 78.56 121 SER A N 1
ATOM 989 C CA . SER A 1 121 ? -8.334 15.217 20.098 1.00 78.56 121 SER A CA 1
ATOM 990 C C . SER A 1 121 ? -8.721 15.196 18.623 1.00 78.56 121 SER A C 1
ATOM 992 O O . SER A 1 121 ? -7.880 15.138 17.715 1.00 78.56 121 SER A O 1
ATOM 994 N N . ASP A 1 122 ? -10.020 15.337 18.367 1.00 81.00 122 ASP A N 1
ATOM 995 C CA . ASP A 1 122 ? -10.580 15.394 17.012 1.00 81.00 122 ASP A CA 1
ATOM 996 C C . ASP A 1 122 ? -9.944 16.488 16.149 1.00 81.00 122 ASP A C 1
ATOM 998 O O . ASP A 1 122 ? -9.772 16.331 14.936 1.00 81.00 122 ASP A O 1
ATOM 1002 N N . ARG A 1 123 ? -9.538 17.595 16.777 1.00 80.56 123 ARG A N 1
ATOM 1003 C CA . ARG A 1 123 ? -8.887 18.702 16.083 1.00 80.56 123 ARG A CA 1
ATOM 1004 C C . ARG A 1 123 ? -7.516 18.300 15.545 1.00 80.56 123 ARG A C 1
ATOM 1006 O O . ARG A 1 123 ? -7.213 18.591 14.387 1.00 80.56 123 ARG A O 1
ATOM 1013 N N . LEU A 1 124 ? -6.704 17.614 16.352 1.00 83.19 124 LEU A N 1
ATOM 1014 C CA . LEU A 1 124 ? -5.387 17.153 15.919 1.00 83.19 124 LEU A CA 1
ATOM 1015 C C . LEU A 1 124 ? -5.502 16.081 14.834 1.00 83.19 124 LEU A C 1
ATOM 1017 O O . LEU A 1 124 ? -4.782 16.166 13.840 1.00 83.19 124 LEU A O 1
ATOM 1021 N N . TRP A 1 125 ? -6.455 15.151 14.945 1.00 85.69 125 TRP A N 1
ATOM 1022 C CA . TRP A 1 125 ? -6.727 14.178 13.881 1.00 85.69 125 TRP A CA 1
ATOM 1023 C C . TRP A 1 125 ? -7.034 14.838 12.535 1.00 85.69 125 TRP A C 1
ATOM 1025 O O . TRP A 1 125 ? -6.517 14.417 11.492 1.00 85.69 125 TRP A O 1
ATOM 1035 N N . ASN A 1 126 ? -7.838 15.903 12.548 1.00 86.25 126 ASN A N 1
ATOM 1036 C CA . ASN A 1 126 ? -8.176 16.649 11.340 1.00 86.25 126 ASN A CA 1
ATOM 1037 C C . ASN A 1 126 ? -6.957 17.323 10.713 1.00 86.25 126 ASN A C 1
ATOM 1039 O O . ASN A 1 126 ? -6.786 17.220 9.496 1.00 86.25 126 ASN A O 1
ATOM 1043 N N . TYR A 1 127 ? -6.080 17.934 11.514 1.00 86.31 127 TYR A N 1
ATOM 1044 C CA . TYR A 1 127 ? -4.826 18.486 10.999 1.00 86.31 127 TYR A CA 1
ATOM 1045 C C . TYR A 1 127 ? -3.919 17.405 10.414 1.00 86.31 127 TYR A C 1
ATOM 1047 O O . TYR A 1 127 ? -3.394 17.587 9.316 1.00 86.31 127 TYR A O 1
ATOM 1055 N N . GLN A 1 128 ? -3.770 16.268 11.099 1.00 86.69 128 GLN A N 1
ATOM 1056 C CA . GLN A 1 128 ? -2.931 15.176 10.605 1.00 86.69 128 GLN A CA 1
ATOM 1057 C C . GLN A 1 128 ? -3.416 14.648 9.255 1.00 86.69 128 GLN A C 1
ATOM 1059 O O . GLN A 1 128 ? -2.628 14.456 8.331 1.00 86.69 128 GLN A O 1
ATOM 1064 N N . THR A 1 129 ? -4.727 14.468 9.122 1.00 90.38 129 THR A N 1
ATOM 1065 C CA . THR A 1 129 ? -5.346 13.965 7.889 1.00 90.38 129 THR A CA 1
ATOM 1066 C C . THR A 1 129 ? -5.182 14.940 6.733 1.00 90.38 129 THR A C 1
ATOM 1068 O O . THR A 1 129 ? -4.863 14.522 5.622 1.00 90.38 129 THR A O 1
ATOM 1071 N N . LEU A 1 130 ? -5.332 16.241 6.993 1.00 90.75 130 LEU A N 1
ATOM 1072 C CA . LEU A 1 130 ? -5.111 17.274 5.985 1.00 90.75 130 LEU A CA 1
ATOM 1073 C C . LEU A 1 130 ? -3.653 17.285 5.504 1.00 90.75 130 LEU A C 1
ATOM 1075 O O . LEU A 1 130 ? -3.406 17.272 4.298 1.00 90.75 130 LEU A O 1
ATOM 1079 N N . VAL A 1 131 ? -2.691 17.270 6.435 1.00 90.94 131 VAL A N 1
ATOM 1080 C CA . VAL A 1 131 ? -1.256 17.261 6.107 1.00 90.94 131 VAL A CA 1
ATOM 1081 C C . VAL A 1 131 ? -0.899 16.023 5.290 1.00 90.94 131 VAL A C 1
ATOM 1083 O O . VAL A 1 131 ? -0.263 16.156 4.246 1.00 90.94 131 VAL A O 1
ATOM 1086 N N . LEU A 1 132 ? 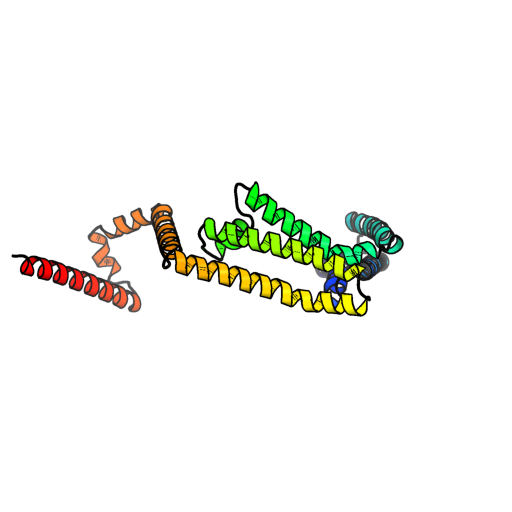-1.349 14.835 5.703 1.00 91.38 132 LEU A N 1
ATOM 1087 C CA . LEU A 1 132 ? -1.113 13.605 4.945 1.00 91.38 132 LEU A CA 1
ATOM 1088 C C . LEU A 1 132 ? -1.750 13.669 3.555 1.00 91.38 132 LEU A C 1
ATOM 1090 O O . LEU A 1 132 ? -1.080 13.361 2.572 1.00 91.38 132 LEU A O 1
ATOM 1094 N N . GLY A 1 133 ? -2.996 14.134 3.444 1.00 92.94 133 GLY A N 1
ATOM 1095 C CA . GLY A 1 133 ? -3.673 14.294 2.157 1.00 92.94 133 GLY A CA 1
ATOM 1096 C C . GLY A 1 133 ? -2.900 15.184 1.179 1.00 92.94 133 GLY A C 1
ATOM 1097 O O . GLY A 1 133 ? -2.734 14.817 0.013 1.00 92.94 133 GLY A O 1
ATOM 1098 N N . ILE A 1 134 ? -2.369 16.314 1.657 1.00 94.38 134 ILE A N 1
ATOM 1099 C CA . ILE A 1 134 ? -1.553 17.241 0.856 1.00 94.38 134 ILE A CA 1
ATOM 1100 C C . ILE A 1 134 ? -0.201 16.619 0.493 1.00 94.38 134 ILE A C 1
ATOM 1102 O O . ILE A 1 134 ? 0.219 16.694 -0.661 1.00 94.38 134 ILE A O 1
ATOM 1106 N N . VAL A 1 135 ? 0.477 15.972 1.443 1.00 93.56 135 VAL A N 1
ATOM 1107 C CA . VAL A 1 135 ? 1.774 15.324 1.193 1.00 93.56 135 VAL A CA 1
ATOM 1108 C C . VAL A 1 135 ? 1.643 14.218 0.146 1.00 93.56 135 VAL A C 1
ATOM 1110 O O . VAL A 1 135 ? 2.450 14.158 -0.779 1.00 93.56 135 VAL A O 1
ATOM 1113 N N . PHE A 1 136 ? 0.607 13.381 0.230 1.00 93.25 136 PHE A N 1
ATOM 1114 C CA . PHE A 1 136 ? 0.337 12.350 -0.773 1.00 93.25 136 PHE A CA 1
ATOM 1115 C C . PHE A 1 136 ? 0.007 12.948 -2.148 1.00 93.25 136 PHE A C 1
ATOM 1117 O O . PHE A 1 136 ? 0.468 12.429 -3.166 1.00 93.25 136 PHE A O 1
ATOM 1124 N N . LEU A 1 137 ? -0.715 14.074 -2.196 1.00 95.88 137 LEU A N 1
ATOM 1125 C CA . LEU A 1 137 ? -0.975 14.785 -3.450 1.00 95.88 137 LEU A CA 1
ATOM 1126 C C . LEU A 1 137 ? 0.335 15.240 -4.105 1.00 95.88 137 LEU A C 1
ATOM 1128 O O . LEU A 1 137 ? 0.594 14.930 -5.269 1.00 95.88 137 LEU A O 1
ATOM 1132 N N . LEU A 1 138 ? 1.179 15.931 -3.333 1.00 95.75 138 LEU A N 1
ATOM 1133 C CA . LEU A 1 138 ? 2.472 16.448 -3.783 1.00 95.75 138 LEU A CA 1
ATOM 1134 C C . LEU A 1 138 ? 3.431 15.323 -4.172 1.00 95.75 138 LEU A C 1
ATOM 1136 O O . LEU A 1 138 ? 4.124 15.439 -5.181 1.00 95.75 138 LEU A O 1
ATOM 1140 N N . SER A 1 139 ? 3.439 14.224 -3.421 1.00 93.81 139 SER A N 1
ATOM 1141 C CA . SER A 1 139 ? 4.243 13.040 -3.718 1.00 93.81 139 SER A CA 1
ATOM 1142 C C . SER A 1 139 ? 3.858 12.413 -5.056 1.00 93.81 139 SER A C 1
ATOM 1144 O O . SER A 1 139 ? 4.723 12.207 -5.909 1.00 93.81 139 SER A O 1
ATOM 1146 N N . GLY A 1 140 ? 2.560 12.193 -5.296 1.00 92.31 140 GLY A N 1
ATOM 1147 C CA . GLY A 1 140 ? 2.073 11.649 -6.567 1.00 92.31 140 GLY A CA 1
ATOM 1148 C C . GLY A 1 140 ? 2.393 12.553 -7.762 1.00 92.31 140 GLY A C 1
ATOM 1149 O O . GLY A 1 140 ? 2.855 12.065 -8.799 1.00 92.31 140 GLY A O 1
ATOM 1150 N N . THR A 1 141 ? 2.221 13.868 -7.593 1.00 94.94 141 THR A N 1
ATOM 1151 C CA . THR A 1 141 ? 2.521 14.874 -8.625 1.00 94.94 141 THR A CA 1
ATOM 1152 C C . THR A 1 141 ? 4.021 14.983 -8.895 1.00 94.94 141 THR A C 1
ATOM 1154 O O . THR A 1 141 ? 4.447 15.018 -10.045 1.00 94.94 141 THR A O 1
ATOM 1157 N N . THR A 1 142 ? 4.855 14.969 -7.857 1.00 94.19 142 THR A N 1
ATOM 1158 C CA . THR A 1 142 ? 6.313 14.996 -8.031 1.00 94.19 142 THR A CA 1
ATOM 1159 C C . THR A 1 142 ? 6.790 13.729 -8.736 1.00 94.19 142 THR A C 1
ATOM 1161 O O . THR A 1 142 ? 7.597 13.823 -9.655 1.00 94.19 142 THR A O 1
ATOM 1164 N N . ASN A 1 143 ? 6.246 12.556 -8.387 1.00 92.88 143 ASN A N 1
ATOM 1165 C CA . ASN A 1 143 ? 6.618 11.303 -9.042 1.00 92.88 143 ASN A CA 1
ATOM 1166 C C . ASN A 1 143 ? 6.338 11.340 -10.546 1.00 92.88 143 ASN A C 1
ATOM 1168 O O . ASN A 1 143 ? 7.206 10.955 -11.325 1.00 92.88 143 ASN A O 1
ATOM 1172 N N . ILE A 1 144 ? 5.165 11.828 -10.965 1.00 91.19 144 ILE A N 1
ATOM 1173 C CA . ILE A 1 144 ? 4.834 11.869 -12.392 1.00 91.19 144 ILE A CA 1
ATOM 1174 C C . ILE A 1 144 ? 5.689 12.899 -13.137 1.00 91.19 144 ILE A C 1
ATOM 1176 O O . ILE A 1 144 ? 6.213 12.594 -14.206 1.00 91.19 144 ILE A O 1
ATOM 1180 N N . VAL A 1 145 ? 5.924 14.072 -12.541 1.00 93.12 145 VAL A N 1
ATOM 1181 C CA . VAL A 1 145 ? 6.819 15.087 -13.115 1.00 93.12 145 VAL A CA 1
ATOM 1182 C C . VAL A 1 145 ? 8.219 14.507 -13.299 1.00 93.12 145 VAL A C 1
ATOM 1184 O O . VAL A 1 145 ? 8.779 14.613 -14.390 1.00 93.12 145 VAL A O 1
ATOM 1187 N N . VAL A 1 146 ? 8.762 13.825 -12.286 1.00 91.44 146 VAL A N 1
ATOM 1188 C CA . VAL A 1 146 ? 10.100 13.229 -12.372 1.00 91.44 146 VAL A CA 1
ATOM 1189 C C . VAL A 1 146 ? 10.142 12.102 -13.410 1.00 91.44 146 VAL A C 1
ATOM 1191 O O . VAL A 1 146 ? 11.071 12.033 -14.211 1.00 91.44 146 VAL A O 1
ATOM 1194 N N . ALA A 1 147 ? 9.111 11.256 -13.451 1.00 87.38 147 ALA A N 1
ATOM 1195 C CA . ALA A 1 147 ? 9.039 10.113 -14.357 1.00 87.38 147 ALA A CA 1
ATOM 1196 C C . ALA A 1 147 ? 8.976 10.502 -15.845 1.00 87.38 147 ALA A C 1
ATOM 1198 O O . ALA A 1 147 ? 9.400 9.710 -16.693 1.00 87.38 147 ALA A O 1
ATOM 1199 N N . TYR A 1 148 ? 8.433 11.678 -16.178 1.00 88.44 148 TYR A N 1
ATOM 1200 C CA . TYR A 1 148 ? 8.345 12.168 -17.560 1.00 88.44 148 TYR A CA 1
ATOM 1201 C C . TYR A 1 148 ? 9.422 13.189 -17.937 1.00 88.44 148 TYR A C 1
ATOM 1203 O O . TYR A 1 148 ? 9.699 13.335 -19.124 1.00 88.44 148 TYR A O 1
ATOM 1211 N N . SER A 1 149 ? 10.042 13.864 -16.964 1.00 91.44 149 SER A N 1
ATOM 1212 C CA . SER A 1 149 ? 11.010 14.941 -17.239 1.00 91.44 149 SER A CA 1
ATOM 1213 C C . SER A 1 149 ? 12.475 14.499 -17.159 1.00 91.44 149 SER A C 1
ATOM 1215 O O . SE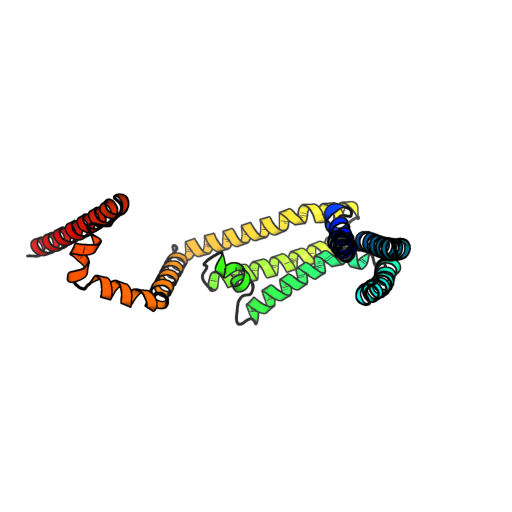R A 1 149 ? 13.342 15.208 -17.662 1.00 91.44 149 SER A O 1
ATOM 1217 N N . PHE A 1 150 ? 12.774 13.354 -16.535 1.00 90.50 150 PHE A N 1
ATOM 1218 C CA . PHE A 1 150 ? 14.146 12.889 -16.301 1.00 90.50 150 PHE A CA 1
ATOM 1219 C C . PHE A 1 150 ? 14.418 11.513 -16.917 1.00 90.50 150 PHE A C 1
ATOM 1221 O O . PHE A 1 150 ? 13.504 10.772 -17.285 1.00 90.50 150 PHE A O 1
ATOM 1228 N N . SER A 1 151 ? 15.705 11.171 -17.022 1.00 88.00 151 SER A N 1
ATOM 1229 C CA . SER A 1 151 ? 16.158 9.863 -17.494 1.00 88.00 151 SER A CA 1
ATOM 1230 C C . SER A 1 151 ? 15.773 8.743 -16.521 1.00 88.00 151 SER A C 1
ATOM 1232 O O . SER A 1 151 ? 15.554 8.962 -15.326 1.00 88.00 151 SER A O 1
ATOM 1234 N N . GLU A 1 152 ? 15.711 7.516 -17.033 1.00 77.25 152 GLU A N 1
ATOM 1235 C CA . GLU A 1 152 ? 15.325 6.337 -16.254 1.00 77.25 152 GLU A CA 1
ATOM 1236 C C . GLU A 1 152 ? 16.208 6.091 -15.011 1.00 77.25 152 GLU A C 1
ATOM 1238 O O . GLU A 1 152 ? 15.640 5.867 -13.938 1.00 77.25 152 GLU A O 1
ATOM 1243 N N . PRO A 1 153 ? 17.551 6.234 -15.063 1.00 80.38 153 PRO A N 1
ATOM 1244 C CA . PRO A 1 153 ? 18.389 6.109 -13.868 1.00 80.38 153 PRO A CA 1
ATOM 1245 C C . PRO A 1 153 ? 18.081 7.170 -12.802 1.00 80.38 153 PRO A C 1
ATOM 1247 O O . PRO A 1 153 ? 18.016 6.859 -11.612 1.00 80.38 153 PRO A O 1
ATOM 1250 N N . THR A 1 154 ? 17.838 8.418 -13.214 1.00 84.25 154 THR A N 1
ATOM 1251 C CA . THR A 1 154 ? 17.476 9.507 -12.295 1.00 84.25 154 THR A CA 1
ATOM 1252 C C . THR A 1 154 ? 16.109 9.267 -11.663 1.00 84.25 154 THR A C 1
ATOM 1254 O O . THR A 1 154 ? 15.944 9.465 -10.459 1.00 84.25 154 THR A O 1
ATOM 1257 N N . TRP A 1 155 ? 15.136 8.789 -12.440 1.00 85.56 155 TRP A N 1
ATOM 1258 C CA . TRP A 1 155 ? 13.823 8.426 -11.916 1.00 85.56 155 TRP A CA 1
ATOM 1259 C C . TRP A 1 155 ? 13.903 7.257 -10.925 1.00 85.56 155 TRP A C 1
ATOM 1261 O O . TRP A 1 155 ? 13.295 7.325 -9.857 1.00 85.56 155 TRP A O 1
ATOM 1271 N N . MET A 1 156 ? 14.695 6.220 -11.209 1.00 77.00 156 MET A N 1
ATOM 1272 C CA . MET A 1 156 ? 14.900 5.113 -10.268 1.00 77.00 156 MET A CA 1
ATOM 1273 C C . MET A 1 156 ? 15.522 5.575 -8.947 1.00 77.00 156 MET A C 1
ATOM 1275 O O . MET A 1 156 ? 15.031 5.204 -7.879 1.00 77.00 156 MET A O 1
ATOM 1279 N N . PHE A 1 157 ? 16.542 6.432 -9.007 1.00 85.50 157 PHE A N 1
ATOM 1280 C CA . PHE A 1 157 ? 17.153 7.017 -7.814 1.00 85.50 157 PHE A CA 1
ATOM 1281 C C . PHE A 1 157 ? 16.160 7.876 -7.019 1.00 85.50 157 PHE A C 1
ATOM 1283 O O . PHE A 1 157 ? 16.087 7.778 -5.792 1.00 85.50 157 PHE A O 1
ATOM 1290 N N . TYR A 1 158 ? 15.329 8.658 -7.713 1.00 89.88 158 TYR A N 1
ATOM 1291 C CA . TYR A 1 158 ? 14.241 9.405 -7.089 1.00 89.88 158 TYR A CA 1
ATOM 1292 C C . TYR A 1 158 ? 13.263 8.489 -6.348 1.00 89.88 158 TYR A C 1
ATOM 1294 O O . TYR A 1 158 ? 12.889 8.827 -5.225 1.00 89.88 158 TYR A O 1
ATOM 1302 N N . LYS A 1 159 ? 12.864 7.337 -6.915 1.00 82.31 159 LYS A N 1
ATOM 1303 C CA . LYS A 1 159 ? 11.969 6.389 -6.221 1.00 82.31 159 LYS A CA 1
ATOM 1304 C C . LYS A 1 159 ? 12.564 5.958 -4.881 1.00 82.31 159 LYS A C 1
ATOM 1306 O O . LYS A 1 159 ? 11.869 5.993 -3.870 1.00 82.31 159 LYS A O 1
ATOM 1311 N N . PHE A 1 160 ? 13.847 5.596 -4.888 1.00 85.31 160 PHE A N 1
ATOM 1312 C CA . PHE A 1 160 ? 14.562 5.153 -3.695 1.00 85.31 160 PHE A CA 1
ATOM 1313 C C . PHE A 1 160 ? 14.636 6.259 -2.635 1.00 85.31 160 PHE A C 1
ATOM 1315 O O . PHE A 1 160 ? 14.252 6.045 -1.490 1.00 85.31 160 PHE A O 1
ATOM 1322 N N . ILE A 1 161 ? 15.054 7.469 -3.018 1.00 90.00 161 ILE A N 1
ATOM 1323 C CA . ILE A 1 161 ? 15.130 8.610 -2.091 1.00 90.00 161 ILE A CA 1
ATOM 1324 C C . ILE A 1 161 ? 13.748 9.000 -1.557 1.00 90.00 161 ILE A C 1
ATOM 1326 O O . ILE A 1 161 ? 13.594 9.317 -0.376 1.00 90.00 161 ILE A O 1
ATOM 1330 N N . SER A 1 162 ? 12.728 8.967 -2.412 1.00 86.69 162 SER A N 1
ATOM 1331 C CA . SER A 1 162 ? 11.363 9.374 -2.070 1.00 86.69 162 SER A CA 1
ATOM 1332 C C . SER A 1 162 ? 10.757 8.544 -0.944 1.00 86.69 162 SER A C 1
ATOM 1334 O O . SER A 1 162 ? 9.959 9.079 -0.174 1.00 86.69 162 SER A O 1
ATOM 1336 N N . TRP A 1 163 ? 11.157 7.275 -0.805 1.00 84.38 163 TRP A N 1
ATOM 1337 C CA . TRP A 1 163 ? 10.740 6.421 0.312 1.00 84.38 163 TRP A CA 1
ATOM 1338 C C . TRP A 1 163 ? 11.172 6.958 1.675 1.00 84.38 163 TRP A C 1
ATOM 1340 O O . TRP A 1 163 ? 10.518 6.666 2.669 1.00 84.38 163 TRP A O 1
ATOM 1350 N N . PHE A 1 164 ? 12.225 7.771 1.732 1.00 90.38 164 PHE A N 1
ATOM 1351 C CA . PHE A 1 164 ? 12.699 8.384 2.970 1.00 90.38 164 PHE A CA 1
ATOM 1352 C C . PHE A 1 164 ? 12.253 9.840 3.085 1.00 90.38 164 PHE A C 1
ATOM 1354 O O . PHE A 1 164 ? 11.794 10.267 4.143 1.00 90.38 164 PHE A O 1
ATOM 1361 N N . VAL A 1 165 ? 12.335 10.602 1.991 1.00 93.19 165 VAL A N 1
ATOM 1362 C CA . VAL A 1 165 ? 12.054 12.044 2.000 1.00 93.19 165 VAL A CA 1
ATOM 1363 C C . VAL A 1 165 ? 10.599 12.344 2.353 1.00 93.19 165 VAL A C 1
ATOM 1365 O O . VAL A 1 165 ? 10.357 13.184 3.217 1.00 93.19 165 VAL A O 1
ATOM 1368 N N . TRP A 1 166 ? 9.625 11.664 1.736 1.00 92.44 166 TRP A N 1
ATOM 1369 C CA . TRP A 1 166 ? 8.210 11.966 1.986 1.00 92.44 166 TRP A CA 1
ATOM 1370 C C . TRP A 1 166 ? 7.764 11.622 3.413 1.00 92.44 166 TRP A C 1
ATOM 1372 O O . TRP A 1 166 ? 7.140 12.483 4.045 1.00 92.44 166 TRP A O 1
ATOM 1382 N N . PRO A 1 167 ? 8.107 10.446 3.980 1.00 90.50 167 PRO A N 1
ATOM 1383 C CA . PRO A 1 167 ? 7.804 10.160 5.379 1.00 90.50 167 PRO A CA 1
ATOM 1384 C C . PRO A 1 167 ? 8.472 11.138 6.345 1.00 90.50 167 PRO A C 1
ATOM 1386 O O . PRO A 1 167 ? 7.790 11.660 7.226 1.00 90.50 167 PRO A O 1
ATOM 1389 N N . LEU A 1 168 ? 9.756 11.461 6.149 1.00 92.62 168 LEU A N 1
ATOM 1390 C CA . LEU A 1 168 ? 10.465 12.422 7.001 1.00 92.62 168 LEU A CA 1
ATOM 1391 C C . LEU A 1 168 ? 9.834 13.816 6.941 1.00 92.62 168 LEU A C 1
ATOM 1393 O O . LEU A 1 168 ? 9.608 14.430 7.983 1.00 92.62 168 LEU A O 1
ATOM 1397 N N . LEU A 1 169 ? 9.495 14.292 5.741 1.00 92.19 169 LEU A N 1
ATOM 1398 C CA . LEU A 1 169 ? 8.819 15.573 5.554 1.00 92.19 169 LEU A CA 1
ATOM 1399 C C . LEU A 1 169 ? 7.466 15.594 6.269 1.00 92.19 169 LEU A C 1
ATOM 1401 O O . LEU A 1 169 ? 7.167 16.543 6.991 1.00 92.19 169 LEU A O 1
ATOM 1405 N N . SER A 1 170 ? 6.659 14.542 6.104 1.00 90.19 170 SER A N 1
ATOM 1406 C CA . SER A 1 170 ? 5.364 14.447 6.780 1.00 90.19 170 SER A CA 1
ATOM 1407 C C . SER A 1 170 ? 5.522 14.437 8.303 1.00 90.19 170 SER A C 1
ATOM 1409 O O . SER A 1 170 ? 4.848 15.204 8.982 1.00 90.19 170 SER A O 1
ATOM 1411 N N . GLY A 1 171 ? 6.470 13.665 8.843 1.00 88.88 171 GLY A N 1
ATOM 1412 C CA . GLY A 1 171 ? 6.750 13.612 10.277 1.00 88.88 171 GLY A CA 1
ATOM 1413 C C . GLY A 1 171 ? 7.196 14.962 10.836 1.00 88.88 171 GLY A C 1
ATOM 1414 O O . GLY A 1 171 ? 6.703 15.383 11.881 1.00 88.88 171 GLY A O 1
ATOM 1415 N N . ALA A 1 172 ? 8.058 15.682 10.114 1.00 91.44 172 ALA A N 1
ATOM 1416 C CA . ALA A 1 172 ? 8.486 17.026 10.492 1.00 91.44 172 ALA A CA 1
ATOM 1417 C C . ALA A 1 172 ? 7.316 18.024 10.494 1.00 91.44 172 ALA A C 1
ATOM 1419 O O . ALA A 1 172 ? 7.143 18.764 11.461 1.00 91.44 172 ALA A O 1
ATOM 1420 N N . LEU A 1 173 ? 6.475 18.015 9.453 1.00 90.75 173 LEU A N 1
ATOM 1421 C CA . LEU A 1 173 ? 5.292 18.880 9.368 1.00 90.75 173 LEU A CA 1
ATOM 1422 C C . LEU A 1 173 ? 4.301 18.598 10.499 1.00 90.75 173 LEU A C 1
ATOM 1424 O O . LEU A 1 173 ? 3.827 19.531 11.148 1.00 90.75 173 LEU A O 1
ATOM 1428 N N . LEU A 1 174 ? 4.023 17.323 10.774 1.00 88.38 174 LEU A N 1
ATOM 1429 C CA . LEU A 1 174 ? 3.169 16.931 11.890 1.00 88.38 174 LEU A CA 1
ATOM 1430 C C . LEU A 1 174 ? 3.779 17.370 13.223 1.00 88.38 174 LEU A C 1
ATOM 1432 O O . LEU A 1 174 ? 3.081 17.977 14.031 1.00 88.38 174 LEU A O 1
ATOM 1436 N N . GLY A 1 175 ? 5.079 17.152 13.428 1.00 86.56 175 GLY A N 1
ATOM 1437 C CA . GLY A 1 175 ? 5.798 17.599 14.622 1.00 86.56 175 GLY A CA 1
ATOM 1438 C C . GLY A 1 175 ? 5.700 19.110 14.851 1.00 86.56 175 GLY A C 1
ATOM 1439 O O . GLY A 1 175 ? 5.463 19.544 15.977 1.00 86.56 175 GLY A O 1
ATOM 1440 N N . ILE A 1 176 ? 5.792 19.915 13.787 1.00 88.75 176 ILE A N 1
ATOM 1441 C CA . ILE A 1 176 ? 5.589 21.370 13.858 1.00 88.75 176 ILE A CA 1
ATOM 1442 C C . ILE A 1 176 ? 4.152 21.698 14.266 1.00 88.75 176 ILE A C 1
ATOM 1444 O O . ILE A 1 176 ? 3.954 22.526 15.152 1.00 88.75 176 ILE A O 1
ATOM 1448 N N . VAL A 1 177 ? 3.148 21.049 13.668 1.00 86.69 177 VAL A N 1
ATOM 1449 C CA . VAL A 1 177 ? 1.734 21.257 14.034 1.00 86.69 177 VAL A CA 1
ATOM 1450 C C . VAL A 1 177 ? 1.505 20.944 15.512 1.00 86.69 177 VAL A C 1
ATOM 1452 O O . VAL A 1 177 ? 0.914 21.753 16.225 1.00 86.69 177 VAL A O 1
ATOM 1455 N N . PHE A 1 178 ? 2.028 19.815 15.989 1.00 85.12 178 PHE A N 1
ATOM 1456 C CA . PHE A 1 178 ? 1.985 19.436 17.399 1.00 85.12 178 PHE A CA 1
ATOM 1457 C C . PHE A 1 178 ? 2.636 20.482 18.299 1.00 85.12 178 PHE A C 1
ATOM 1459 O O . PHE A 1 178 ? 2.052 20.892 19.301 1.00 85.12 178 PHE A O 1
ATOM 1466 N N . TRP A 1 179 ? 3.833 20.934 17.933 1.00 86.38 179 TRP A N 1
ATOM 1467 C CA . TRP A 1 179 ? 4.580 21.920 18.701 1.00 86.38 179 TRP A CA 1
ATOM 1468 C C . TRP A 1 179 ? 3.858 23.272 18.769 1.00 86.38 179 TRP A C 1
ATOM 1470 O O . TRP A 1 179 ? 3.737 23.854 19.849 1.00 86.38 179 TRP A O 1
ATOM 1480 N N . VAL A 1 180 ? 3.323 23.753 17.642 1.00 87.12 180 VAL A N 1
ATOM 1481 C CA . VAL A 1 180 ? 2.541 24.997 17.575 1.00 87.12 180 VAL A CA 1
ATOM 1482 C C . VAL A 1 180 ? 1.277 24.886 18.422 1.00 87.12 180 VAL A C 1
ATOM 1484 O O . VAL A 1 180 ? 0.973 25.802 19.186 1.00 87.12 180 VAL A O 1
ATOM 1487 N N . GLU A 1 181 ? 0.544 23.779 18.320 1.00 81.44 181 GLU A N 1
ATOM 1488 C CA . GLU A 1 181 ? -0.714 23.617 19.049 1.00 81.44 181 GLU A CA 1
ATOM 1489 C C . GLU A 1 181 ? -0.482 23.462 20.558 1.00 81.44 181 GLU A C 1
ATOM 1491 O O . GLU A 1 181 ? -1.199 24.063 21.363 1.00 81.44 181 GLU A O 1
ATOM 1496 N N . HIS A 1 182 ? 0.584 22.758 20.951 1.00 81.94 182 HIS A N 1
ATOM 1497 C CA . HIS A 1 182 ? 1.027 22.681 22.342 1.00 81.94 182 HIS A CA 1
ATOM 1498 C C . HIS A 1 182 ? 1.353 24.072 22.907 1.00 81.94 182 HIS A C 1
ATOM 1500 O O . HIS A 1 182 ? 0.912 24.415 24.004 1.00 81.94 182 HIS A O 1
ATOM 1506 N N . ARG A 1 183 ? 2.056 24.914 22.135 1.00 86.19 183 ARG A N 1
ATOM 1507 C CA . ARG A 1 183 ? 2.356 26.305 22.518 1.00 86.19 183 ARG A CA 1
ATOM 1508 C C . ARG A 1 183 ? 1.108 27.183 22.604 1.00 86.19 183 ARG A C 1
ATOM 1510 O O . ARG A 1 183 ? 1.032 28.014 23.501 1.00 86.19 183 ARG A O 1
ATOM 1517 N N . ARG A 1 184 ? 0.141 27.012 21.698 1.00 81.75 184 ARG A N 1
ATOM 1518 C CA . ARG A 1 184 ? -1.102 27.805 21.674 1.00 81.75 184 ARG A CA 1
ATOM 1519 C C . ARG A 1 184 ? -2.030 27.510 22.844 1.00 81.75 184 ARG A C 1
ATOM 1521 O O . ARG A 1 184 ? -2.699 28.417 23.321 1.00 81.75 184 ARG A O 1
ATOM 1528 N N . THR A 1 185 ? -2.087 26.258 23.280 1.00 76.69 185 THR A N 1
ATOM 1529 C CA . THR A 1 185 ? -3.038 25.811 24.310 1.00 76.69 185 THR A CA 1
ATOM 1530 C C . THR A 1 185 ? -2.409 25.566 25.671 1.00 76.69 185 THR A C 1
ATOM 1532 O O . THR A 1 185 ? -3.104 25.168 26.600 1.00 76.69 185 THR A O 1
ATOM 1535 N N . GLY A 1 186 ? -1.096 25.776 25.802 1.00 76.06 186 GLY A N 1
ATOM 1536 C CA . GLY A 1 186 ? -0.367 25.491 27.038 1.00 76.06 186 GLY A CA 1
ATOM 1537 C C . GLY A 1 186 ? -0.446 24.021 27.462 1.00 76.06 186 GLY A C 1
ATOM 1538 O O . GLY A 1 186 ? -0.281 23.726 28.637 1.00 76.06 186 GLY A O 1
ATOM 1539 N N . GLY A 1 187 ? -0.745 23.106 26.532 1.00 67.88 187 GLY A N 1
ATOM 1540 C CA . GLY A 1 187 ? -0.958 21.683 26.817 1.00 67.88 187 GLY A CA 1
ATOM 1541 C C . GLY A 1 187 ? -2.383 21.292 27.231 1.00 67.88 187 GLY A C 1
ATOM 1542 O O . GLY A 1 187 ? -2.654 20.097 27.333 1.00 67.88 187 GLY A O 1
ATOM 1543 N N . ALA A 1 188 ? -3.311 22.245 27.377 1.00 66.88 188 ALA A N 1
ATOM 1544 C CA . ALA A 1 188 ? -4.664 21.989 27.885 1.00 66.88 188 ALA A CA 1
ATOM 1545 C C . ALA A 1 188 ? -5.467 20.958 27.067 1.00 66.88 188 ALA A C 1
ATOM 1547 O O . ALA A 1 188 ? -6.278 20.233 27.630 1.00 66.88 188 ALA A O 1
ATOM 1548 N N . ILE A 1 189 ? -5.223 20.843 25.754 1.00 63.88 189 ILE A N 1
ATOM 1549 C CA . ILE A 1 189 ? -5.922 19.866 24.896 1.00 63.88 189 ILE A CA 1
ATOM 1550 C C . ILE A 1 189 ? -5.554 18.427 25.283 1.00 63.88 189 ILE A C 1
ATOM 1552 O O . ILE A 1 189 ? -6.420 17.562 25.331 1.00 63.88 189 ILE A O 1
ATOM 1556 N N . PHE A 1 190 ? -4.280 18.176 25.601 1.00 64.88 190 PHE A N 1
ATOM 1557 C CA . PHE A 1 190 ? -3.806 16.845 25.992 1.00 64.88 190 PHE A CA 1
ATOM 1558 C C . PHE A 1 190 ? -4.273 16.471 27.400 1.00 64.88 190 PHE A C 1
ATOM 1560 O O . PHE A 1 190 ? -4.545 15.306 27.682 1.00 64.88 190 PHE A O 1
ATOM 1567 N N . GLU A 1 191 ? -4.389 17.464 28.282 1.00 65.44 191 GLU A N 1
ATOM 1568 C CA . GLU A 1 191 ? -4.904 17.269 29.635 1.00 65.44 191 GLU A CA 1
ATOM 1569 C C . GLU A 1 191 ? -6.417 17.014 29.636 1.00 65.44 191 GLU A C 1
ATOM 1571 O O . GLU A 1 191 ? -6.894 16.129 30.346 1.00 65.44 191 GLU A O 1
ATOM 1576 N N . GLN A 1 192 ? -7.167 17.710 28.779 1.00 67.25 192 GLN A N 1
ATOM 1577 C CA . GLN A 1 192 ? -8.594 17.467 28.587 1.00 67.25 192 GLN A CA 1
ATOM 1578 C C . GLN A 1 192 ? -8.874 16.095 27.95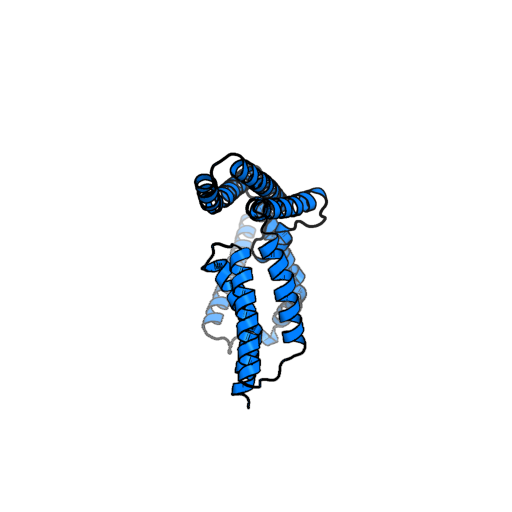0 1.00 67.25 192 GLN A C 1
ATOM 1580 O O . GLN A 1 192 ? -9.677 15.348 28.502 1.00 67.25 192 GLN A O 1
ATOM 1585 N N . ASP A 1 193 ? -8.157 15.708 26.886 1.00 64.19 193 ASP A N 1
ATOM 1586 C CA . ASP A 1 193 ? -8.277 14.367 26.284 1.00 64.19 193 ASP A CA 1
ATOM 1587 C C . ASP A 1 193 ? -7.998 13.250 27.310 1.00 64.19 193 ASP A C 1
ATOM 1589 O O . ASP A 1 193 ? -8.711 12.245 27.365 1.00 64.19 193 ASP A O 1
ATOM 1593 N N . SER A 1 194 ? -6.979 13.431 28.160 1.00 63.19 194 SER A N 1
ATOM 1594 C CA . SER A 1 194 ? -6.647 12.489 29.236 1.00 63.19 194 SER A CA 1
ATOM 1595 C C . SER A 1 194 ? -7.784 12.372 30.260 1.00 63.19 194 SER A C 1
ATOM 1597 O O . SER A 1 194 ? -8.196 11.267 30.628 1.00 63.19 194 SER A O 1
ATOM 1599 N N . ASN A 1 195 ? -8.345 13.506 30.686 1.00 64.62 195 ASN A N 1
ATOM 1600 C CA . ASN A 1 195 ? -9.449 13.550 31.646 1.00 64.62 195 ASN A CA 1
ATOM 1601 C C . ASN A 1 195 ? -10.747 12.953 31.078 1.00 64.62 195 ASN A C 1
ATOM 1603 O O . ASN A 1 195 ? -11.462 12.241 31.794 1.00 64.62 195 ASN A O 1
ATOM 1607 N N . ASP A 1 196 ? -11.030 13.168 29.794 1.00 67.88 196 ASP A N 1
ATOM 1608 C CA . ASP A 1 196 ? -12.182 12.586 29.103 1.00 67.88 196 ASP A CA 1
ATOM 1609 C C . ASP A 1 196 ? -12.028 11.063 28.959 1.00 67.88 196 ASP A C 1
ATOM 1611 O O . ASP A 1 196 ? -12.965 10.313 29.254 1.00 67.88 196 ASP A O 1
ATOM 1615 N N . ALA A 1 197 ? -10.826 10.576 28.634 1.00 63.41 197 ALA A N 1
ATOM 1616 C CA . ALA A 1 197 ? -10.522 9.145 28.588 1.00 63.41 197 ALA A CA 1
ATOM 1617 C C . ALA A 1 197 ? -10.661 8.465 29.967 1.00 63.41 197 ALA A C 1
ATOM 1619 O O . ALA A 1 197 ? -11.202 7.356 30.076 1.00 63.41 197 ALA A O 1
ATOM 1620 N N . ILE A 1 198 ? -10.218 9.128 31.042 1.00 60.62 198 ILE A N 1
ATOM 1621 C CA . ILE A 1 198 ? -10.402 8.659 32.426 1.00 60.62 198 ILE A CA 1
ATOM 1622 C C . ILE A 1 198 ? -11.894 8.628 32.782 1.00 60.62 198 ILE A C 1
ATOM 1624 O O . ILE A 1 198 ? -12.388 7.622 33.300 1.00 60.62 198 ILE A O 1
ATOM 1628 N N . THR A 1 199 ? -12.638 9.683 32.454 1.00 64.19 199 THR A N 1
ATOM 1629 C CA . THR A 1 199 ? -14.080 9.789 32.725 1.00 64.19 199 THR A CA 1
ATOM 1630 C C . THR A 1 199 ? -14.877 8.725 31.968 1.00 64.19 199 THR A C 1
ATOM 1632 O O . THR A 1 199 ? -15.781 8.099 32.531 1.00 64.19 199 THR A O 1
ATOM 1635 N N . GLN A 1 200 ? -14.507 8.426 30.723 1.00 66.44 200 GLN A N 1
ATOM 1636 C CA . GLN A 1 200 ? -15.113 7.357 29.931 1.00 66.44 200 GLN A CA 1
ATOM 1637 C C . GLN A 1 200 ? -14.817 5.962 30.511 1.00 66.44 200 GLN A C 1
ATOM 1639 O O . GLN A 1 200 ? -15.708 5.109 30.571 1.00 66.44 200 GLN A O 1
ATOM 1644 N N . LYS A 1 201 ? -13.599 5.711 31.012 1.00 60.19 201 LYS A N 1
ATOM 1645 C CA . LYS A 1 201 ? -13.269 4.465 31.735 1.00 60.19 201 LYS A CA 1
ATOM 1646 C C . LYS A 1 201 ? -14.044 4.332 33.048 1.00 60.19 201 LYS A C 1
ATOM 1648 O O . LYS A 1 201 ? -14.534 3.249 33.364 1.00 60.19 201 LYS A O 1
ATOM 1653 N N . LEU A 1 202 ? -14.211 5.424 33.792 1.00 58.94 202 LEU A N 1
ATOM 1654 C CA . LEU A 1 202 ? -14.977 5.438 35.042 1.00 58.94 202 LEU A CA 1
ATOM 1655 C C . LEU A 1 202 ? -16.481 5.205 34.813 1.00 58.94 202 LEU A C 1
ATOM 1657 O O . LEU A 1 202 ? -17.123 4.516 35.605 1.00 58.94 202 LEU A O 1
ATOM 1661 N N . THR A 1 203 ? -17.040 5.728 33.720 1.00 57.62 203 THR A N 1
ATOM 1662 C CA . THR A 1 203 ? -18.468 5.589 33.372 1.00 57.62 203 THR A CA 1
ATOM 1663 C C . THR A 1 203 ? -18.799 4.259 32.682 1.00 57.62 203 THR A C 1
ATOM 1665 O O . THR A 1 203 ? -19.840 3.664 32.966 1.00 57.62 203 THR A O 1
ATOM 1668 N N . SER A 1 204 ? -17.899 3.720 31.853 1.00 55.50 204 SER A N 1
ATOM 1669 C CA . SER A 1 204 ? -18.015 2.359 31.289 1.00 55.50 204 SER A CA 1
ATOM 1670 C C . SER A 1 204 ? -17.750 1.254 32.325 1.00 55.50 204 SER A C 1
ATOM 1672 O O . SER A 1 204 ? -18.258 0.137 32.198 1.00 55.50 204 SER A O 1
ATOM 1674 N N . GLY A 1 205 ? -17.049 1.580 33.417 1.00 50.44 205 GLY A N 1
ATOM 1675 C CA . GLY A 1 205 ? -16.796 0.736 34.590 1.00 50.44 205 GLY A CA 1
ATOM 1676 C C . GLY A 1 205 ? -18.002 0.487 35.511 1.00 50.44 205 GLY A C 1
ATOM 1677 O O . GLY A 1 205 ? -17.823 0.104 36.668 1.00 50.44 205 GLY A O 1
ATOM 1678 N N . ASN A 1 206 ? -19.242 0.643 35.036 1.00 47.97 206 ASN A N 1
ATOM 1679 C CA . ASN A 1 206 ? -20.457 0.437 35.841 1.00 47.97 206 ASN A CA 1
ATOM 1680 C C . ASN A 1 206 ? -20.645 -1.015 36.343 1.00 47.97 206 ASN A C 1
ATOM 1682 O O . ASN A 1 206 ? -21.458 -1.274 37.229 1.00 47.97 206 ASN A O 1
ATOM 1686 N N . ARG A 1 207 ? -19.841 -1.972 35.854 1.00 48.31 207 ARG A N 1
ATOM 1687 C CA . ARG A 1 207 ? -19.754 -3.336 36.410 1.00 48.31 207 ARG A CA 1
ATOM 1688 C C . ARG A 1 207 ? -18.935 -3.434 37.709 1.00 48.31 207 ARG A C 1
ATOM 1690 O O . ARG A 1 207 ? -19.016 -4.457 38.379 1.00 48.31 207 ARG A O 1
ATOM 1697 N N . HIS A 1 208 ? -18.168 -2.406 38.084 1.00 47.38 208 HIS A N 1
ATOM 1698 C CA . HIS A 1 208 ? -17.324 -2.394 39.292 1.00 47.38 208 HIS A CA 1
ATOM 1699 C C . HIS A 1 208 ? -17.859 -1.530 40.441 1.00 47.38 208 HIS A C 1
ATOM 1701 O O . HIS A 1 208 ? -17.392 -1.661 41.570 1.00 47.38 208 HIS A O 1
ATOM 1707 N N . ARG A 1 209 ? -18.907 -0.722 40.227 1.00 46.38 209 ARG A N 1
ATOM 1708 C CA . ARG A 1 209 ? -19.609 -0.082 41.356 1.00 46.38 209 ARG A CA 1
ATOM 1709 C C . ARG A 1 209 ? -20.212 -1.117 42.311 1.00 46.38 209 ARG A C 1
ATOM 1711 O O . ARG A 1 209 ? -20.123 -0.949 43.522 1.00 46.38 209 ARG A O 1
ATOM 1718 N N . LYS A 1 210 ? -20.726 -2.229 41.770 1.00 44.31 210 LYS A N 1
ATOM 1719 C CA . LYS A 1 210 ? -21.342 -3.303 42.564 1.00 44.31 210 LYS A CA 1
ATOM 1720 C C . LYS A 1 210 ? -20.327 -4.073 43.422 1.00 44.31 210 LYS A C 1
ATOM 1722 O O . LYS A 1 210 ? -20.668 -4.492 44.518 1.00 44.31 210 LYS A O 1
ATOM 1727 N N . SER A 1 211 ? -19.073 -4.219 42.979 1.00 45.22 211 SER A N 1
ATOM 1728 C CA . SER A 1 211 ? -18.018 -4.874 43.771 1.00 45.22 211 SER A CA 1
ATOM 1729 C C . SER A 1 211 ? -17.446 -3.969 44.866 1.00 45.22 211 SER A C 1
ATOM 1731 O O . SER A 1 211 ? -17.110 -4.464 45.938 1.00 45.22 211 SER A O 1
ATOM 1733 N N . ILE A 1 212 ? -17.400 -2.651 44.646 1.00 47.78 212 ILE A N 1
ATOM 1734 C CA . ILE A 1 212 ? -16.970 -1.678 45.665 1.00 47.78 212 ILE A CA 1
ATOM 1735 C C . ILE A 1 212 ? -18.042 -1.514 46.760 1.00 47.78 212 ILE A C 1
ATOM 1737 O O . ILE A 1 212 ? -17.701 -1.397 47.937 1.00 47.78 212 ILE A O 1
ATOM 1741 N N . GLU A 1 213 ? -19.332 -1.602 46.415 1.00 48.47 213 GLU A N 1
ATOM 1742 C CA . GLU A 1 213 ? -20.418 -1.692 47.406 1.00 48.47 213 GLU A CA 1
ATOM 1743 C C . GLU A 1 213 ? -20.387 -3.007 48.198 1.00 48.47 213 GLU A C 1
ATOM 1745 O O . GLU A 1 213 ? -20.541 -2.977 49.420 1.00 48.47 213 GLU A O 1
ATOM 1750 N N . LEU A 1 214 ? -20.087 -4.142 47.549 1.00 46.03 214 LEU A N 1
ATOM 1751 C CA . LEU A 1 214 ? -19.881 -5.427 48.237 1.00 46.03 214 LEU A CA 1
ATOM 1752 C C . LEU A 1 214 ? -18.657 -5.425 49.172 1.00 46.03 214 LEU A C 1
ATOM 1754 O O . LEU A 1 214 ? -18.642 -6.147 50.165 1.00 46.03 214 LEU A O 1
ATOM 1758 N N . TYR A 1 215 ? -17.650 -4.589 48.909 1.00 42.56 215 TYR A N 1
ATOM 1759 C CA . TYR A 1 215 ? -16.489 -4.419 49.794 1.00 42.56 215 TYR A CA 1
ATOM 1760 C C . TYR A 1 215 ? -16.792 -3.559 51.035 1.00 42.56 215 TYR A C 1
ATOM 1762 O O . TYR A 1 215 ? -16.005 -3.509 51.987 1.00 42.56 215 TYR A O 1
ATOM 1770 N N . ARG A 1 216 ? -17.936 -2.861 51.044 1.00 48.12 216 ARG A N 1
ATOM 1771 C CA . ARG A 1 216 ? -18.332 -1.941 52.116 1.00 48.12 216 ARG A CA 1
ATOM 1772 C C . ARG A 1 216 ? -19.047 -2.637 53.275 1.00 48.12 216 ARG A C 1
ATOM 1774 O O . ARG A 1 216 ? -19.086 -2.061 54.360 1.00 48.12 216 ARG A O 1
ATOM 1781 N N . SER A 1 217 ? -19.551 -3.862 53.097 1.00 45.78 217 SER A N 1
ATOM 1782 C CA . SER A 1 217 ? -20.175 -4.626 54.184 1.00 45.78 217 SER A CA 1
ATOM 1783 C C . SER A 1 217 ? -19.119 -5.157 55.159 1.00 45.78 217 SER A C 1
ATOM 1785 O O . SER A 1 217 ? -18.235 -5.934 54.797 1.00 45.78 217 SER A O 1
ATOM 1787 N N . THR A 1 218 ? -19.219 -4.726 56.412 1.00 47.91 218 THR A N 1
ATOM 1788 C CA . THR A 1 218 ? -18.253 -4.922 57.505 1.00 47.91 218 THR A CA 1
ATOM 1789 C C . THR A 1 218 ? -17.887 -6.389 57.786 1.00 47.91 218 THR A C 1
ATOM 1791 O O . THR A 1 218 ? -16.799 -6.653 58.289 1.00 47.91 218 THR A O 1
ATOM 1794 N N . SER A 1 219 ? -18.730 -7.354 57.405 1.00 48.22 219 SER A N 1
ATOM 1795 C CA . SER A 1 219 ? -18.544 -8.787 57.684 1.00 48.22 219 SER A CA 1
ATOM 1796 C C . SER A 1 219 ? -17.467 -9.486 56.837 1.00 48.22 219 SER A C 1
ATOM 1798 O O . SER A 1 219 ? -16.902 -10.480 57.284 1.00 48.22 219 SER A O 1
ATOM 1800 N N . LEU A 1 220 ? -17.112 -8.967 55.655 1.00 45.94 220 LEU A N 1
ATOM 1801 C CA . LEU A 1 220 ? -16.073 -9.557 54.786 1.00 45.94 220 LEU A CA 1
ATOM 1802 C C . LEU A 1 220 ? -14.646 -9.079 55.120 1.00 45.94 220 LEU A C 1
ATOM 1804 O O . LEU A 1 220 ? -13.670 -9.677 54.667 1.00 45.94 220 LEU A O 1
ATOM 1808 N N . ARG A 1 221 ? -14.499 -8.031 55.946 1.00 48.59 221 ARG A N 1
ATOM 1809 C CA . ARG A 1 221 ? -13.195 -7.424 56.281 1.00 48.59 221 ARG A CA 1
ATOM 1810 C C . ARG A 1 221 ? -12.306 -8.316 57.145 1.00 48.59 221 ARG A C 1
ATOM 1812 O O . ARG A 1 221 ? -11.090 -8.248 57.012 1.00 48.59 221 ARG A O 1
ATOM 1819 N N . GLN A 1 222 ? -12.896 -9.137 58.014 1.00 46.97 222 GLN A N 1
ATOM 1820 C CA . GLN A 1 222 ? -12.131 -10.017 58.903 1.00 46.97 222 GLN A CA 1
ATOM 1821 C C . GLN A 1 222 ? -11.673 -11.299 58.198 1.00 46.97 222 GLN A C 1
ATOM 1823 O O . GLN A 1 222 ? -10.542 -11.718 58.392 1.00 46.97 222 GLN A O 1
ATOM 1828 N N . HIS A 1 223 ? -12.493 -11.874 57.314 1.00 43.72 223 HIS A N 1
ATOM 1829 C CA . HIS A 1 223 ? -12.151 -13.126 56.623 1.00 43.72 223 HIS A CA 1
ATOM 1830 C C . HIS A 1 223 ? -11.163 -12.961 55.456 1.00 43.72 223 HIS A C 1
ATOM 1832 O O . HIS A 1 223 ? -10.438 -13.897 55.126 1.00 43.72 223 HIS A O 1
ATOM 1838 N N . VAL A 1 224 ? -11.117 -11.792 54.810 1.00 49.81 224 VAL A N 1
ATOM 1839 C CA . VAL A 1 224 ? -10.224 -11.564 53.657 1.00 49.81 224 VAL A CA 1
ATOM 1840 C C . VAL A 1 224 ? -8.808 -11.165 54.096 1.00 49.81 224 VAL A C 1
ATOM 1842 O O . VAL A 1 224 ? -7.844 -11.479 53.399 1.00 49.81 224 VAL A O 1
ATOM 1845 N N . ALA A 1 225 ? -8.652 -10.545 55.273 1.00 48.72 225 ALA A N 1
ATOM 1846 C CA . ALA A 1 225 ? -7.352 -10.105 55.787 1.00 48.72 225 ALA A CA 1
ATOM 1847 C C . ALA A 1 225 ? -6.378 -11.264 56.086 1.00 48.72 225 ALA A C 1
ATOM 1849 O O . ALA A 1 225 ? -5.172 -11.079 55.957 1.00 48.72 225 ALA A O 1
ATOM 1850 N N . GLU A 1 226 ? -6.882 -12.457 56.416 1.00 47.69 226 GLU A N 1
ATOM 1851 C CA . GLU A 1 226 ? -6.055 -13.633 56.738 1.00 47.69 226 GLU A CA 1
ATOM 1852 C C . GLU A 1 226 ? -5.573 -14.430 55.513 1.00 47.69 226 GLU A C 1
ATOM 1854 O O . GLU A 1 226 ? -4.693 -15.276 55.643 1.00 47.69 226 GLU A O 1
ATOM 1859 N N . ARG A 1 227 ? -6.114 -14.177 54.312 1.00 49.78 227 ARG A N 1
ATOM 1860 C CA . ARG A 1 227 ? -5.795 -14.955 53.094 1.00 49.78 227 ARG A CA 1
ATOM 1861 C C . ARG A 1 227 ? -4.998 -14.197 52.034 1.00 49.78 227 ARG A C 1
ATOM 1863 O O . ARG A 1 227 ? -4.780 -14.723 50.944 1.00 49.78 227 ARG A O 1
ATOM 1870 N N . LEU A 1 228 ? -4.570 -12.971 52.317 1.00 52.97 228 LEU A N 1
ATOM 1871 C CA . LEU A 1 228 ? -3.859 -12.156 51.335 1.00 52.97 228 LEU A CA 1
ATOM 1872 C C . LEU A 1 228 ? -2.358 -12.495 51.307 1.00 52.97 228 LEU A C 1
ATOM 1874 O O . LEU A 1 228 ? -1.718 -12.526 52.358 1.00 52.97 228 LEU A O 1
ATOM 1878 N N . PRO A 1 229 ? -1.762 -12.705 50.118 1.00 53.81 229 PRO A N 1
ATOM 1879 C CA . PRO A 1 229 ? -0.316 -12.847 49.991 1.00 53.81 229 PRO A CA 1
ATOM 1880 C C . PRO A 1 229 ? 0.384 -11.561 50.462 1.00 53.81 229 PRO A C 1
ATOM 1882 O O . PRO A 1 229 ? -0.122 -10.456 50.254 1.00 53.81 229 PRO A O 1
ATOM 1885 N N . ALA A 1 230 ? 1.565 -11.698 51.076 1.00 54.72 230 ALA A N 1
ATOM 1886 C CA . ALA A 1 230 ? 2.265 -10.627 51.804 1.00 54.72 230 ALA A CA 1
ATOM 1887 C C . ALA A 1 230 ? 2.432 -9.304 51.023 1.00 54.72 230 ALA A C 1
ATOM 1889 O O . ALA A 1 230 ? 2.432 -8.224 51.612 1.00 54.72 230 ALA A O 1
ATOM 1890 N N . GLN A 1 231 ? 2.507 -9.371 49.692 1.00 45.84 231 GLN A N 1
ATOM 1891 C CA . GLN A 1 231 ? 2.639 -8.198 48.823 1.00 45.84 231 GLN A CA 1
ATOM 1892 C C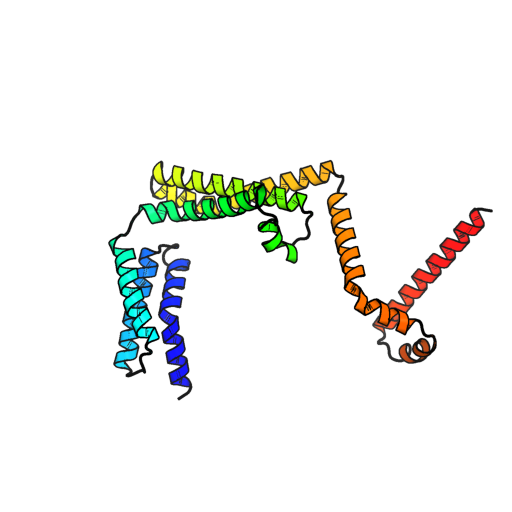 . GLN A 1 231 ? 1.387 -7.302 48.814 1.00 45.84 231 GLN A C 1
ATOM 1894 O O . GLN A 1 231 ? 1.498 -6.078 48.771 1.00 45.84 231 GLN A O 1
ATOM 1899 N N . LEU A 1 232 ? 0.190 -7.885 48.925 1.00 44.00 232 LEU A N 1
ATOM 1900 C CA . LEU A 1 232 ? -1.063 -7.126 49.005 1.00 44.00 232 LEU A CA 1
ATOM 1901 C C . LEU A 1 232 ? -1.297 -6.540 50.399 1.00 44.00 232 LEU A C 1
ATOM 1903 O O . LEU A 1 232 ? -1.901 -5.476 50.518 1.00 44.00 232 LEU A O 1
ATOM 1907 N N . ILE A 1 233 ? -0.776 -7.186 51.446 1.00 58.97 233 ILE A N 1
ATOM 1908 C CA . ILE A 1 233 ? -0.802 -6.643 52.810 1.00 58.97 233 ILE A CA 1
ATOM 1909 C C . ILE A 1 233 ? 0.000 -5.341 52.864 1.00 58.97 233 ILE A C 1
ATOM 1911 O O . ILE A 1 233 ? -0.469 -4.366 53.449 1.00 58.97 233 ILE A O 1
ATOM 1915 N N . PHE A 1 234 ? 1.163 -5.295 52.203 1.00 57.53 234 PHE A N 1
ATOM 1916 C CA . PHE A 1 234 ? 1.958 -4.073 52.100 1.00 57.53 234 PHE A CA 1
ATOM 1917 C C . PHE A 1 234 ? 1.168 -2.950 51.423 1.00 57.53 234 PHE A C 1
ATOM 1919 O O . PHE A 1 234 ? 1.053 -1.878 52.008 1.00 57.53 234 PHE A O 1
ATOM 1926 N N . TYR A 1 235 ? 0.549 -3.220 50.269 1.00 48.38 235 TYR A N 1
ATOM 1927 C CA . TYR A 1 235 ? -0.222 -2.232 49.503 1.00 48.38 235 TYR A CA 1
ATOM 1928 C C . TYR A 1 235 ? -1.448 -1.697 50.265 1.00 48.38 235 TYR A C 1
ATOM 1930 O O . TYR A 1 235 ? -1.703 -0.495 50.300 1.00 48.38 235 TYR A O 1
ATOM 1938 N N . VAL A 1 236 ? -2.186 -2.577 50.948 1.00 60.62 236 VAL A N 1
ATOM 1939 C CA . VAL A 1 236 ? -3.335 -2.183 51.782 1.00 60.62 236 VAL A CA 1
ATOM 1940 C C . VAL A 1 236 ? -2.885 -1.383 53.009 1.00 60.62 236 VAL A C 1
ATOM 1942 O O . VAL A 1 236 ? -3.581 -0.456 53.428 1.00 60.62 236 VAL A O 1
ATOM 1945 N N . ARG A 1 237 ? -1.714 -1.696 53.576 1.00 60.72 237 ARG A N 1
ATOM 1946 C CA . ARG A 1 237 ? -1.126 -0.927 54.680 1.00 60.72 237 ARG A CA 1
ATOM 1947 C C . ARG A 1 237 ? -0.691 0.466 54.224 1.00 60.72 237 ARG A C 1
ATOM 1949 O O . ARG A 1 237 ? -1.022 1.431 54.904 1.00 60.72 237 ARG A O 1
ATOM 1956 N N . THR A 1 238 ? -0.061 0.582 53.052 1.00 60.53 238 THR A N 1
ATOM 1957 C CA . THR A 1 238 ? 0.341 1.885 52.488 1.00 60.53 238 THR A CA 1
ATOM 1958 C C . THR A 1 238 ? -0.869 2.754 52.165 1.00 60.53 238 THR A C 1
ATOM 1960 O O . THR A 1 238 ? -0.879 3.939 52.482 1.00 60.53 238 THR A O 1
ATOM 1963 N N . LEU A 1 239 ? -1.927 2.167 51.596 1.00 59.12 239 LEU A N 1
ATOM 1964 C CA . LEU A 1 239 ? -3.173 2.891 51.335 1.00 59.12 239 LEU A CA 1
ATOM 1965 C C . LEU A 1 239 ? -3.844 3.376 52.626 1.00 59.12 239 LEU A C 1
ATOM 1967 O O . LEU A 1 239 ? -4.333 4.502 52.674 1.00 59.12 239 LEU A O 1
ATOM 1971 N N . ARG A 1 240 ? -3.818 2.569 53.695 1.00 57.81 240 ARG A N 1
ATOM 1972 C CA . ARG A 1 240 ? -4.340 2.973 55.008 1.00 57.81 240 ARG A CA 1
ATOM 1973 C C . ARG A 1 240 ? -3.547 4.140 55.606 1.00 57.81 240 ARG A C 1
ATOM 1975 O O . ARG A 1 240 ? -4.152 5.055 56.154 1.00 57.81 240 ARG A O 1
ATOM 1982 N N . GLU A 1 241 ? -2.221 4.116 55.511 1.00 57.69 241 GLU A N 1
ATOM 1983 C CA . GLU A 1 241 ? -1.355 5.193 56.015 1.00 57.69 241 GLU A CA 1
ATOM 1984 C C . GLU A 1 241 ? -1.536 6.494 55.219 1.00 57.69 241 GLU A C 1
ATOM 1986 O O . GLU A 1 241 ? -1.589 7.572 55.810 1.00 57.69 241 GLU A O 1
ATOM 1991 N N . TYR A 1 242 ? -1.747 6.398 53.902 1.00 53.53 242 TYR A N 1
ATOM 1992 C CA . TYR A 1 242 ? -2.058 7.551 53.054 1.00 53.53 242 TYR A CA 1
ATOM 1993 C C . TYR A 1 242 ? -3.422 8.181 53.391 1.00 53.53 242 TYR A C 1
ATOM 1995 O O . TYR A 1 242 ? -3.537 9.404 53.498 1.00 53.53 242 TYR A O 1
ATOM 2003 N N . GLU A 1 243 ? -4.461 7.366 53.613 1.00 54.00 243 GLU A N 1
ATOM 2004 C CA . GLU A 1 243 ? -5.779 7.874 54.022 1.00 54.00 243 GLU A CA 1
ATOM 2005 C C . GLU A 1 243 ? -5.764 8.493 55.428 1.00 54.00 243 GLU A C 1
ATOM 2007 O O . GLU A 1 243 ? -6.372 9.546 55.636 1.00 54.00 243 GLU A O 1
ATOM 2012 N N . LEU A 1 244 ? -5.038 7.896 56.379 1.00 53.59 244 LEU A N 1
ATOM 2013 C CA . LEU A 1 244 ? -4.887 8.438 57.735 1.00 53.59 244 LEU A CA 1
ATOM 2014 C C . LEU A 1 244 ? -4.099 9.757 57.747 1.00 53.59 244 LEU A C 1
ATOM 2016 O O . LEU A 1 244 ? -4.504 10.697 58.434 1.00 53.59 244 LEU A O 1
ATOM 2020 N N . GLY A 1 245 ? -3.038 9.870 56.942 1.00 55.78 245 GLY A N 1
ATOM 2021 C CA . GLY A 1 245 ? -2.272 11.113 56.793 1.00 55.78 245 GLY A CA 1
ATOM 2022 C C . GLY A 1 245 ? -3.103 12.258 56.202 1.00 55.78 245 GLY A C 1
ATOM 2023 O O . GLY A 1 245 ? -3.011 13.401 56.653 1.00 55.78 245 GLY A O 1
ATOM 2024 N N . ASN A 1 246 ? -3.994 11.951 55.254 1.00 50.84 246 ASN A N 1
ATOM 2025 C CA . ASN A 1 246 ? -4.925 12.931 54.688 1.00 50.84 246 ASN A CA 1
ATOM 2026 C C . ASN A 1 246 ? -6.085 13.296 55.628 1.00 50.84 246 ASN A C 1
ATOM 2028 O O . ASN A 1 246 ? -6.621 14.402 55.537 1.00 50.84 246 ASN A O 1
ATOM 2032 N N . ALA A 1 247 ? -6.481 12.404 56.538 1.00 53.69 247 ALA A N 1
ATOM 2033 C CA . ALA A 1 247 ? -7.458 12.726 57.575 1.00 53.69 247 ALA A CA 1
ATOM 2034 C C . ALA A 1 247 ? -6.871 13.699 58.616 1.00 53.69 247 ALA A C 1
ATOM 2036 O O . ALA A 1 247 ? -7.518 14.690 58.950 1.00 53.69 247 ALA A O 1
ATOM 2037 N N . GLN A 1 248 ? -5.619 13.488 59.046 1.00 53.38 248 GLN A N 1
ATOM 2038 C CA . GLN A 1 248 ? -4.922 14.409 59.954 1.00 53.38 248 GLN A CA 1
ATOM 2039 C C . GLN A 1 248 ? -4.630 15.776 59.320 1.00 53.38 248 GLN A C 1
ATOM 2041 O O . GLN A 1 248 ? -4.783 16.795 59.992 1.00 53.38 248 GLN A O 1
ATOM 2046 N N . SER A 1 249 ? -4.267 15.835 58.033 1.00 52.38 249 SER A N 1
ATOM 2047 C CA . SER A 1 249 ? -4.027 17.122 57.355 1.00 52.38 249 SER A CA 1
ATOM 2048 C C . SER A 1 249 ? -5.308 17.953 57.196 1.00 52.38 249 SER A C 1
ATOM 2050 O O . SER A 1 249 ? -5.273 19.183 57.283 1.00 52.38 249 SER A O 1
ATOM 2052 N N . ARG A 1 250 ? -6.464 17.293 57.033 1.00 52.56 250 ARG A N 1
ATOM 2053 C CA . ARG A 1 250 ? -7.779 17.951 57.004 1.00 52.56 250 ARG A CA 1
ATOM 2054 C C . ARG A 1 250 ? -8.203 18.501 58.364 1.00 52.56 250 ARG A C 1
ATOM 2056 O O . ARG A 1 250 ? -8.793 19.579 58.393 1.00 52.56 250 ARG A O 1
ATOM 2063 N N . ASP A 1 251 ? -7.896 17.809 59.460 1.00 51.75 251 ASP A N 1
ATOM 2064 C CA . ASP A 1 251 ? -8.181 18.311 60.811 1.00 51.75 251 ASP A CA 1
ATOM 2065 C C . ASP A 1 251 ? -7.228 19.442 61.226 1.00 51.75 251 ASP A C 1
ATOM 2067 O O . ASP A 1 251 ? -7.674 20.421 61.826 1.00 51.75 251 ASP A O 1
ATOM 2071 N N . TYR A 1 252 ? -5.955 19.389 60.819 1.00 48.97 252 TYR A N 1
ATOM 2072 C CA . TYR A 1 252 ? -4.997 20.476 61.056 1.00 48.97 252 TYR A CA 1
ATOM 2073 C C . TYR A 1 252 ? -5.424 21.778 60.357 1.00 48.97 252 TYR A C 1
ATOM 2075 O O . TYR A 1 252 ? -5.505 22.828 60.992 1.00 48.97 252 TYR A O 1
ATOM 2083 N N . ASN A 1 253 ? -5.818 21.695 59.080 1.00 46.53 253 ASN A N 1
ATOM 2084 C CA . ASN A 1 253 ? -6.343 22.843 58.329 1.00 46.53 253 ASN A CA 1
ATOM 2085 C C . ASN A 1 253 ? -7.688 23.363 58.871 1.00 46.53 253 ASN A C 1
ATOM 2087 O O . ASN A 1 253 ? -8.048 24.510 58.621 1.00 46.53 253 ASN A O 1
ATOM 2091 N N . ARG A 1 254 ? -8.446 22.546 59.614 1.00 49.38 254 ARG A N 1
ATOM 2092 C CA . ARG A 1 254 ? -9.673 22.981 60.302 1.00 49.38 254 ARG A CA 1
ATOM 2093 C C . ARG A 1 254 ? -9.397 23.701 61.617 1.00 49.38 254 ARG A C 1
ATOM 2095 O O . ARG A 1 254 ? -10.177 24.577 61.979 1.00 49.38 254 ARG A O 1
ATOM 2102 N N . MET A 1 255 ? -8.336 23.330 62.332 1.00 48.28 255 MET A N 1
ATOM 2103 C CA . MET A 1 255 ? -7.946 23.979 63.588 1.00 48.28 255 MET A CA 1
ATOM 2104 C C . MET A 1 255 ? -7.198 25.296 63.361 1.00 48.28 255 MET A C 1
ATOM 2106 O O . MET A 1 255 ? -7.339 26.194 64.177 1.00 48.28 255 MET A O 1
ATOM 2110 N N . SER A 1 256 ? -6.478 25.456 62.246 1.00 49.28 256 SER A N 1
ATOM 2111 C CA . SER A 1 256 ? -5.790 26.712 61.896 1.00 49.28 256 SER A CA 1
ATOM 2112 C C . SER A 1 256 ? -6.709 27.813 61.342 1.00 49.28 256 SER A C 1
ATOM 2114 O O . SER A 1 256 ? -6.234 28.895 61.010 1.00 49.28 256 SER A O 1
ATOM 2116 N N . LEU A 1 257 ? -8.003 27.522 61.172 1.00 50.53 257 LEU A N 1
ATOM 2117 C CA . LEU A 1 257 ? -9.029 28.442 60.662 1.00 50.53 257 LEU A CA 1
ATOM 2118 C C . LEU A 1 257 ? -10.047 28.853 61.748 1.00 50.53 257 LEU A C 1
ATOM 2120 O O . LEU A 1 257 ? -11.145 29.310 61.422 1.00 50.53 257 LEU A O 1
ATOM 2124 N N . LYS A 1 258 ? -9.697 28.690 63.027 1.00 42.81 258 LYS A N 1
ATOM 2125 C CA . LYS A 1 258 ? -10.406 29.243 64.190 1.00 42.81 258 LYS A CA 1
ATOM 2126 C C . LYS A 1 258 ? -9.432 30.020 65.060 1.00 42.81 258 LYS A C 1
ATOM 2128 O O . LYS A 1 258 ? -9.895 31.012 65.659 1.00 42.81 258 LYS A O 1
#